Protein AF-A0AB40CBX7-F1 (afdb_monomer_lite)

Organism: Dioscorea cayennensis subsp. rotundata (NCBI:txid55577)

Foldseek 3Di:
DDDPVCPVVVVVVVVLVCVVVVVVLVVVLLVVLCVVVVHPQLLPSQPDDPVPDDSVVSNCCSVPPCPDPVNVVVVVVVVVVQVDDDPNHRDDWQCPPDALLVLQVVVCVVVVHGDFPLLSLLLIQAPPRNPHHGPTPLSVQLVVQLLVQQCVVQNVDCVRGDSDDVQSSCVSNPHQPDQFRQSSRQGTDGPPDDRPRPDSDPDDDDPPDPDDPPPPDPDDPVRVVVVVVVVVVVVVVVVVVVVVVVVVVVVVVVVVVVVVVVCVVVPPVPVPPPDDDDDDDDDDDDDDDDDDDD

Sequence (294 aa):
MWPSEKAKVVRAIWETTCKERLRGMLEEERKRAMRHFGVSEISKCKGYNVGWIQLDIWDRLVSDVWTTDAWKNRSINGKRNRMTEKDGSITKHTGGSIPFMVHAERMEKQLNRKPTYGELFNRTHKREKGQGDFVDHKSKNVCESYTSSMSQKYGPDEANHHEFDPEVWCDAIGGQGTTRTHFYGFGITPRGKNFISTSINAGDASYSACSRPNHEREQTPIEIDNLREEVTLVKDRMINLEDKVEKQASDTADIKKYLEQMMDMFNPARMFTNASIGPSQPTSHDKDTGGPPL

Structure (mmCIF, N/CA/C/O backbone):
data_AF-A0AB40CBX7-F1
#
_entry.id   AF-A0AB40CBX7-F1
#
loop_
_atom_site.group_PDB
_atom_site.id
_atom_site.type_symbol
_atom_site.label_atom_id
_atom_site.label_alt_id
_atom_site.label_comp_id
_atom_site.label_asym_id
_atom_site.label_entity_id
_atom_site.label_seq_id
_atom_site.pdbx_PDB_ins_code
_atom_site.Cartn_x
_atom_site.Cartn_y
_atom_site.Cartn_z
_atom_site.occupancy
_atom_site.B_iso_or_equiv
_atom_site.auth_seq_id
_atom_site.auth_comp_id
_atom_site.auth_asym_id
_atom_site.auth_atom_id
_atom_site.pdbx_PDB_model_num
ATOM 1 N N . MET A 1 1 ? -17.143 -30.086 5.626 1.00 57.00 1 MET A N 1
ATOM 2 C CA . MET A 1 1 ? -16.164 -29.744 6.683 1.00 57.00 1 MET A CA 1
ATOM 3 C C . MET A 1 1 ? -14.778 -29.865 6.069 1.00 57.00 1 MET A C 1
ATOM 5 O O . MET A 1 1 ? -14.535 -30.858 5.398 1.00 57.00 1 MET A O 1
ATOM 9 N N . TRP A 1 2 ? -13.926 -28.841 6.167 1.00 65.25 2 TRP A N 1
ATOM 10 C CA . TRP A 1 2 ? -12.589 -28.891 5.557 1.00 65.25 2 TRP A CA 1
ATOM 11 C C . TRP A 1 2 ? -11.726 -29.969 6.234 1.00 65.25 2 TRP A C 1
ATOM 13 O O . TRP A 1 2 ? -11.875 -30.162 7.442 1.00 65.25 2 TRP A O 1
ATOM 23 N N . PRO A 1 3 ? -10.814 -30.640 5.506 1.00 76.44 3 PRO A N 1
ATOM 24 C CA . PRO A 1 3 ? -9.849 -31.552 6.117 1.00 76.44 3 PRO A CA 1
ATOM 25 C C . PRO A 1 3 ? -9.060 -30.835 7.224 1.00 76.44 3 PRO A C 1
ATOM 27 O O . PRO A 1 3 ? -8.605 -29.707 7.013 1.00 76.44 3 PRO A O 1
ATOM 30 N N . SER A 1 4 ? -8.901 -31.477 8.389 1.00 71.75 4 SER A N 1
ATOM 31 C CA . SER A 1 4 ? -8.291 -30.903 9.609 1.00 71.75 4 SER A CA 1
ATOM 32 C C . SER A 1 4 ? -6.939 -30.217 9.352 1.00 71.75 4 SER A C 1
ATOM 34 O O . SER A 1 4 ? -6.647 -29.149 9.890 1.00 71.75 4 SER A O 1
ATOM 36 N N . GLU A 1 5 ? -6.156 -30.770 8.428 1.00 73.12 5 GLU A N 1
ATOM 37 C CA . GLU A 1 5 ? -4.840 -30.270 8.032 1.00 73.12 5 GLU A CA 1
ATOM 38 C C . GLU A 1 5 ? -4.896 -28.926 7.279 1.00 73.12 5 GLU A C 1
ATOM 40 O O . GLU A 1 5 ? -4.077 -28.037 7.507 1.00 73.12 5 GLU A O 1
ATOM 45 N N . LYS A 1 6 ? -5.931 -28.712 6.453 1.00 78.75 6 LYS A N 1
ATOM 46 C CA . LYS A 1 6 ? -6.152 -27.448 5.725 1.00 78.75 6 LYS A CA 1
ATOM 47 C C . LYS A 1 6 ? -6.952 -26.431 6.536 1.00 78.75 6 LYS A C 1
ATOM 49 O O . LYS A 1 6 ? -6.932 -25.246 6.212 1.00 78.75 6 LYS A O 1
ATOM 54 N N . ALA A 1 7 ? -7.625 -26.854 7.607 1.00 82.38 7 ALA A N 1
ATOM 55 C CA . ALA A 1 7 ? -8.465 -25.982 8.425 1.00 82.38 7 ALA A CA 1
ATOM 56 C C . ALA A 1 7 ? -7.677 -24.823 9.059 1.00 82.38 7 ALA A C 1
ATOM 58 O O . ALA A 1 7 ? -8.186 -23.705 9.124 1.00 82.38 7 ALA A O 1
ATOM 59 N N . LYS A 1 8 ? -6.423 -25.062 9.470 1.00 85.25 8 LYS A N 1
ATOM 60 C CA . LYS A 1 8 ? -5.543 -24.014 10.017 1.00 85.25 8 LYS A CA 1
ATOM 61 C C . LYS A 1 8 ? -5.191 -22.960 8.965 1.00 85.25 8 LYS A C 1
ATOM 63 O O . LYS A 1 8 ? -5.337 -21.770 9.224 1.00 85.25 8 LYS A O 1
ATOM 68 N N . VAL A 1 9 ? -4.793 -23.395 7.768 1.00 85.94 9 VAL A N 1
ATOM 69 C CA . VAL A 1 9 ? -4.442 -22.501 6.651 1.00 85.94 9 VAL A CA 1
ATOM 70 C C . VAL A 1 9 ? -5.659 -21.699 6.193 1.00 85.94 9 VAL A C 1
ATOM 72 O O . VAL A 1 9 ? -5.589 -20.479 6.065 1.00 85.94 9 VAL A O 1
ATOM 75 N N . VAL A 1 10 ? -6.804 -22.362 6.020 1.00 84.62 10 VAL A N 1
ATOM 76 C CA . VAL A 1 10 ? -8.062 -21.713 5.623 1.00 84.62 10 VAL A CA 1
ATOM 77 C C . VAL A 1 10 ? -8.507 -20.690 6.668 1.00 84.62 10 VAL A C 1
ATOM 79 O O . VAL A 1 10 ? -8.880 -19.577 6.304 1.00 84.62 10 VAL A O 1
ATOM 82 N N . ARG A 1 11 ? -8.417 -21.020 7.964 1.00 85.38 11 ARG A N 1
ATOM 83 C CA . ARG A 1 11 ? -8.718 -20.078 9.050 1.00 85.38 11 ARG A CA 1
ATOM 84 C C . ARG A 1 11 ? -7.787 -18.868 9.019 1.00 85.38 11 ARG A C 1
ATOM 86 O O . ARG A 1 11 ? -8.273 -17.748 9.099 1.00 85.38 11 ARG A O 1
ATOM 93 N N . ALA A 1 12 ? -6.484 -19.073 8.842 1.00 86.62 12 ALA A N 1
ATOM 94 C CA . ALA A 1 12 ? -5.519 -17.977 8.776 1.00 86.62 12 ALA A CA 1
ATOM 95 C C . ALA A 1 12 ? -5.791 -17.031 7.590 1.00 86.62 12 ALA A C 1
ATOM 97 O O . ALA A 1 12 ? -5.774 -15.806 7.746 1.00 86.62 12 ALA A O 1
ATOM 98 N N . ILE A 1 13 ? -6.098 -17.584 6.410 1.00 83.88 13 ILE A N 1
ATOM 99 C CA . ILE A 1 13 ? -6.483 -16.801 5.225 1.00 83.88 13 ILE A CA 1
ATOM 100 C C . ILE A 1 13 ? -7.779 -16.029 5.492 1.00 83.88 13 ILE A C 1
ATOM 102 O O . ILE A 1 13 ? -7.861 -14.834 5.193 1.00 83.88 13 ILE A O 1
ATOM 106 N N . TRP A 1 14 ? -8.778 -16.689 6.079 1.00 83.38 14 TRP A N 1
ATOM 107 C CA . TRP A 1 14 ? -10.057 -16.078 6.426 1.00 83.38 14 TRP A CA 1
ATOM 108 C C . TRP A 1 14 ? -9.889 -14.918 7.408 1.00 83.38 14 TRP A C 1
ATOM 110 O O . TRP A 1 14 ? -10.361 -13.818 7.133 1.00 83.38 14 TRP A O 1
ATOM 120 N N . GLU A 1 15 ? -9.176 -15.127 8.514 1.00 86.25 15 GLU A N 1
ATOM 121 C CA . GLU A 1 15 ? -8.922 -14.102 9.531 1.00 86.25 15 GLU A CA 1
ATOM 122 C C . GLU A 1 15 ? -8.173 -12.905 8.942 1.00 86.25 15 GLU A C 1
ATOM 124 O O . GLU A 1 15 ? -8.551 -11.758 9.183 1.00 86.25 15 GLU A O 1
ATOM 129 N N . THR A 1 16 ? -7.167 -13.155 8.102 1.00 80.38 16 THR A N 1
ATOM 130 C CA . THR A 1 16 ? -6.411 -12.096 7.420 1.00 80.38 16 THR A CA 1
ATOM 131 C C . THR A 1 16 ? -7.307 -11.292 6.479 1.00 80.38 16 THR A C 1
ATOM 133 O O . THR A 1 16 ? -7.309 -10.060 6.509 1.00 80.38 16 THR A O 1
ATOM 136 N N . THR A 1 17 ? -8.122 -11.980 5.680 1.00 81.31 17 THR A N 1
ATOM 137 C CA . THR A 1 17 ? -9.036 -11.345 4.722 1.00 81.31 17 THR A CA 1
ATOM 138 C C . THR A 1 17 ? -10.115 -10.533 5.437 1.00 81.31 17 THR A C 1
ATOM 140 O O . THR A 1 17 ? -10.376 -9.380 5.083 1.00 81.31 17 THR A O 1
ATOM 143 N N . CYS A 1 18 ? -10.716 -11.107 6.480 1.00 82.19 18 CYS A N 1
ATOM 144 C CA . CYS A 1 18 ? -11.745 -10.455 7.280 1.00 82.19 18 CYS A CA 1
ATOM 145 C C . CYS A 1 18 ? -11.194 -9.239 8.013 1.00 82.19 18 CYS A C 1
ATOM 147 O O . CYS A 1 18 ? -11.856 -8.208 8.046 1.00 82.19 18 CYS A O 1
ATOM 149 N N . LYS A 1 19 ? -9.972 -9.317 8.548 1.00 82.19 19 LYS A N 1
ATOM 150 C CA . LYS A 1 19 ? -9.321 -8.195 9.228 1.00 82.19 19 LYS A CA 1
ATOM 151 C C . LYS A 1 19 ? -9.163 -6.980 8.315 1.00 82.19 19 LYS A C 1
ATOM 153 O O . LYS A 1 19 ? -9.492 -5.867 8.728 1.00 82.19 19 LYS A O 1
ATOM 158 N N . GLU A 1 20 ? -8.694 -7.177 7.083 1.00 77.38 20 GLU A N 1
ATOM 159 C CA . GLU A 1 20 ? -8.540 -6.077 6.121 1.00 77.38 20 GLU A CA 1
ATOM 160 C C . GLU A 1 20 ? -9.895 -5.500 5.692 1.00 77.38 20 GLU A C 1
ATOM 162 O O . GLU A 1 20 ? -10.081 -4.280 5.683 1.00 77.38 20 GLU A O 1
ATOM 167 N N . ARG A 1 21 ? -10.880 -6.362 5.411 1.00 87.31 21 ARG A N 1
ATOM 168 C CA . ARG A 1 21 ? -12.238 -5.927 5.048 1.00 87.31 21 ARG A CA 1
ATOM 169 C C . ARG A 1 21 ? -12.921 -5.164 6.180 1.00 87.31 21 ARG A C 1
ATOM 171 O O . ARG A 1 21 ? -13.434 -4.071 5.948 1.00 87.31 21 ARG A O 1
ATOM 178 N N . LEU A 1 22 ? -12.862 -5.691 7.401 1.00 88.75 22 LEU A N 1
ATOM 179 C CA . LEU A 1 22 ? -13.442 -5.077 8.592 1.00 88.75 22 LEU A CA 1
ATOM 180 C C . LEU A 1 22 ? -12.837 -3.699 8.855 1.00 88.75 22 LEU A C 1
ATOM 182 O O . LEU A 1 22 ? -13.561 -2.750 9.143 1.00 88.75 22 LEU A O 1
ATOM 186 N N . ARG A 1 23 ? -11.515 -3.556 8.707 1.00 87.25 23 ARG A N 1
ATOM 187 C CA . ARG A 1 23 ? -10.843 -2.261 8.858 1.00 87.25 23 ARG A CA 1
ATOM 188 C C . ARG A 1 23 ? -11.396 -1.216 7.885 1.00 87.25 23 ARG A C 1
ATOM 190 O O . ARG A 1 23 ? -11.642 -0.087 8.307 1.00 87.25 23 ARG A O 1
ATOM 197 N N . GLY A 1 24 ? -11.583 -1.584 6.617 1.00 89.06 24 GLY A N 1
ATOM 198 C CA . GLY A 1 24 ? -12.164 -0.700 5.604 1.00 89.06 24 GLY A CA 1
ATOM 199 C C . GLY A 1 24 ? -13.615 -0.331 5.918 1.00 89.06 24 GLY A C 1
ATOM 200 O O . GLY A 1 24 ? -13.968 0.845 5.886 1.00 89.06 24 GLY A O 1
ATOM 201 N N . MET A 1 25 ? -14.433 -1.311 6.311 1.00 93.75 25 MET A N 1
ATOM 202 C CA . MET A 1 25 ? -15.823 -1.074 6.718 1.00 93.75 25 MET A CA 1
ATOM 203 C C . MET A 1 25 ? -15.908 -0.107 7.906 1.00 93.75 25 MET A C 1
ATOM 205 O O . MET A 1 25 ? -16.621 0.888 7.837 1.00 93.75 25 MET A O 1
ATOM 209 N N . LEU A 1 26 ? -15.116 -0.329 8.959 1.00 93.06 26 LEU A N 1
ATOM 210 C CA . LEU A 1 26 ? -15.053 0.564 10.121 1.00 93.06 26 LEU A CA 1
ATOM 211 C C . LEU A 1 26 ? -14.544 1.969 9.764 1.00 93.06 26 LEU A C 1
ATOM 213 O O . LEU A 1 26 ? -14.917 2.947 10.406 1.00 93.06 26 LEU A O 1
ATOM 217 N N . GLU A 1 27 ? -13.661 2.113 8.776 1.00 91.81 27 GLU A N 1
ATOM 218 C CA . GLU A 1 27 ? -13.260 3.435 8.290 1.00 91.81 27 GLU A CA 1
ATOM 219 C C . GLU A 1 27 ? -14.426 4.183 7.641 1.00 91.81 27 GLU A C 1
ATOM 221 O O . GLU A 1 27 ? -14.644 5.355 7.958 1.00 91.81 27 GLU A O 1
ATOM 226 N N . GLU A 1 28 ? -15.186 3.513 6.780 1.00 93.69 28 GLU A N 1
ATOM 227 C CA . GLU A 1 28 ? -16.338 4.123 6.120 1.00 93.69 28 GLU A CA 1
ATOM 228 C C . GLU A 1 28 ? -17.447 4.479 7.107 1.00 93.69 28 GLU A C 1
ATOM 230 O O . GLU A 1 28 ? -17.987 5.584 7.034 1.00 93.69 28 GLU A O 1
ATOM 235 N N . GLU A 1 29 ? -17.723 3.622 8.090 1.00 95.38 29 GLU A N 1
ATOM 236 C CA . GLU A 1 29 ? -18.710 3.935 9.127 1.00 95.38 29 GLU A CA 1
ATOM 237 C C . GLU A 1 29 ? -18.289 5.120 9.991 1.00 95.38 29 GLU A C 1
ATOM 239 O O . GLU A 1 29 ? -19.109 5.981 10.291 1.00 95.38 29 GLU A O 1
ATOM 244 N N . ARG A 1 30 ? -17.000 5.268 10.313 1.00 94.44 30 ARG A N 1
ATOM 245 C CA . ARG A 1 30 ? -16.523 6.474 11.011 1.00 94.44 30 ARG A CA 1
ATOM 246 C C . ARG A 1 30 ? -16.744 7.735 10.190 1.00 94.44 30 ARG A C 1
ATOM 248 O O . ARG A 1 30 ? -17.162 8.751 10.740 1.00 94.44 30 ARG A O 1
ATOM 255 N N . LYS A 1 31 ? -16.494 7.685 8.878 1.00 94.56 31 LYS A N 1
ATOM 256 C CA . LYS A 1 31 ? -16.782 8.813 7.977 1.00 94.56 31 LYS A CA 1
ATOM 257 C C . LYS A 1 31 ? -18.280 9.110 7.922 1.00 94.56 31 LYS A C 1
ATOM 259 O O . LYS A 1 31 ? -18.658 10.277 7.923 1.00 94.56 31 LYS A O 1
ATOM 264 N N . ARG A 1 32 ? -19.134 8.082 7.875 1.00 95.75 32 ARG A N 1
ATOM 265 C CA . ARG A 1 32 ? -20.597 8.236 7.902 1.00 95.75 32 ARG A CA 1
ATOM 266 C C . ARG A 1 32 ? -21.078 8.842 9.217 1.00 95.75 32 ARG A C 1
ATOM 268 O O . ARG A 1 32 ? -21.831 9.806 9.161 1.00 95.75 32 ARG A O 1
ATOM 275 N N . ALA A 1 33 ? -20.580 8.366 10.354 1.00 95.94 33 ALA A N 1
ATOM 276 C CA . ALA A 1 33 ? -20.902 8.901 11.672 1.00 95.94 33 ALA A CA 1
ATOM 277 C C . ALA A 1 33 ? -20.505 10.380 11.799 1.00 95.94 33 ALA A C 1
ATOM 279 O O . ALA A 1 33 ? -21.325 11.215 12.169 1.00 95.94 33 ALA A O 1
ATOM 280 N N . MET A 1 34 ? -19.278 10.730 11.401 1.00 96.00 34 MET A N 1
ATOM 281 C CA . MET A 1 34 ? -18.800 12.119 11.398 1.00 96.00 34 MET A CA 1
ATOM 282 C C . MET A 1 34 ? -19.672 13.030 10.522 1.00 96.00 34 MET A C 1
ATOM 284 O O . MET A 1 34 ? -20.033 14.126 10.944 1.00 96.00 34 MET A O 1
ATOM 288 N N . ARG A 1 35 ? -20.081 12.558 9.335 1.00 96.44 35 ARG A N 1
ATOM 289 C CA . ARG A 1 35 ? -21.029 13.283 8.471 1.00 96.44 35 ARG A CA 1
ATOM 290 C C . ARG A 1 35 ? -22.415 13.418 9.102 1.00 96.44 35 ARG A C 1
ATOM 292 O O . ARG A 1 35 ? -22.994 14.490 9.015 1.00 96.44 35 ARG A O 1
ATOM 299 N N . HIS A 1 36 ? -22.924 12.361 9.735 1.00 94.44 36 HIS A N 1
ATOM 300 C CA . HIS A 1 36 ? -24.233 12.349 10.390 1.00 94.44 36 HIS A CA 1
ATOM 301 C C . HIS A 1 36 ? -24.314 13.377 11.525 1.00 94.44 36 HIS A C 1
ATOM 303 O O . HIS A 1 36 ? -25.283 14.122 11.612 1.00 94.44 36 HIS A O 1
ATOM 309 N N . PHE A 1 37 ? -23.281 13.453 12.366 1.00 94.62 37 PHE A N 1
ATOM 310 C CA . PHE A 1 37 ? -23.225 14.418 13.467 1.00 94.62 37 PHE A CA 1
ATOM 311 C C . PHE A 1 37 ? -22.691 15.800 13.063 1.00 94.62 37 PHE A C 1
ATOM 313 O O . PHE A 1 37 ? -22.705 16.712 13.883 1.00 94.62 37 PHE A O 1
ATOM 320 N N . GLY A 1 38 ? -22.194 15.974 11.833 1.00 95.12 38 GLY A N 1
ATOM 321 C CA . GLY A 1 38 ? -21.587 17.232 11.387 1.00 95.12 38 GLY A CA 1
ATOM 322 C C . GLY A 1 38 ? -20.292 17.589 12.128 1.00 95.12 38 GLY A C 1
ATOM 323 O O . GLY A 1 38 ? -19.981 18.763 12.307 1.00 95.12 38 GLY A O 1
ATOM 324 N N . VAL A 1 39 ? -19.535 16.586 12.581 1.00 94.12 39 VAL A N 1
ATOM 325 C CA . VAL A 1 39 ? -18.315 16.759 13.385 1.00 94.12 39 VAL A CA 1
ATOM 326 C C . VAL A 1 39 ? -17.097 16.179 12.677 1.00 94.12 39 VAL A C 1
ATOM 328 O O . VAL A 1 39 ? -17.191 15.231 11.905 1.00 94.12 39 VAL A O 1
ATOM 331 N N . SER A 1 40 ? -15.918 16.714 12.983 1.00 89.00 40 SER A N 1
ATOM 332 C CA . SER A 1 40 ? -14.629 16.173 12.530 1.00 89.00 40 SER A CA 1
ATOM 333 C C . SER A 1 40 ? -13.978 15.224 13.544 1.00 89.00 40 SER A C 1
ATOM 335 O O . SER A 1 40 ? -13.000 14.547 13.227 1.00 89.00 40 SER A O 1
ATOM 337 N N . GLU A 1 41 ? -14.507 15.167 14.768 1.00 90.06 41 GLU A N 1
ATOM 338 C CA . GLU A 1 41 ? -13.938 14.413 15.882 1.00 90.06 41 GLU A CA 1
ATOM 339 C C . GLU A 1 41 ? -14.747 13.149 16.168 1.00 90.06 41 GLU A C 1
ATOM 341 O O . GLU A 1 41 ? -15.931 13.205 16.502 1.00 90.06 41 GLU A O 1
ATOM 346 N N . ILE A 1 42 ? -14.080 11.992 16.115 1.00 92.75 42 ILE A N 1
ATOM 347 C CA . ILE A 1 42 ? -14.734 10.699 16.345 1.00 92.75 42 ILE A CA 1
ATOM 348 C C . ILE A 1 42 ? -15.270 10.538 17.777 1.00 92.75 42 ILE A C 1
ATOM 350 O O . ILE A 1 42 ? -16.229 9.805 17.986 1.00 92.75 42 ILE A O 1
ATOM 354 N N . SER A 1 43 ? -14.706 11.254 18.758 1.00 92.50 43 SER A N 1
ATOM 355 C CA . SER A 1 43 ? -15.160 11.239 20.160 1.00 92.50 43 SER A CA 1
ATOM 356 C C . SER A 1 43 ? -16.624 11.652 20.322 1.00 92.50 43 SER A C 1
ATOM 358 O O . SER A 1 43 ? -17.283 11.206 21.258 1.00 92.50 43 SER A O 1
ATOM 360 N N . LYS A 1 44 ? -17.132 12.479 19.402 1.00 93.88 44 LYS A N 1
ATOM 361 C CA . LYS A 1 44 ? -18.507 12.994 19.393 1.00 93.88 44 LYS A CA 1
ATOM 362 C C . LYS A 1 44 ? -19.489 12.082 18.651 1.00 93.88 44 LYS A C 1
ATOM 364 O O . LYS A 1 44 ? -20.660 12.414 18.553 1.00 93.88 44 LYS A O 1
ATOM 369 N N . CYS A 1 45 ? -19.029 10.944 18.131 1.00 94.88 45 CYS A N 1
ATOM 370 C CA . CYS A 1 45 ? -19.836 10.030 17.320 1.00 94.88 45 CYS A CA 1
ATOM 371 C C . CYS A 1 45 ? -20.428 8.853 18.116 1.00 94.88 45 CYS A C 1
ATOM 373 O O . CYS A 1 45 ? -20.788 7.837 17.517 1.00 94.88 45 CYS A O 1
ATOM 375 N N . LYS A 1 46 ? -20.494 8.947 19.450 1.00 94.31 46 LYS A N 1
ATOM 376 C CA . LYS A 1 46 ? -21.205 7.960 20.277 1.00 94.31 46 LYS A CA 1
ATOM 377 C C . LYS A 1 46 ? -22.702 7.985 19.972 1.00 94.31 46 LYS A C 1
ATOM 379 O O . LYS A 1 46 ? -23.230 9.021 19.575 1.00 94.31 46 LYS A O 1
ATOM 384 N N . GLY A 1 47 ? -23.382 6.858 20.142 1.00 93.44 47 GLY A N 1
ATOM 385 C CA . GLY A 1 47 ? -24.802 6.739 19.807 1.00 93.44 47 GLY A CA 1
ATOM 386 C C . GLY A 1 47 ? -25.079 6.522 18.313 1.00 93.44 47 GLY A C 1
ATOM 387 O O . GLY A 1 47 ? -26.241 6.424 17.924 1.00 93.44 47 GLY A O 1
ATOM 388 N N . TYR A 1 48 ? -24.050 6.448 17.455 1.00 95.06 48 TYR A N 1
ATOM 389 C CA . TYR A 1 48 ? -24.246 6.166 16.030 1.00 95.06 48 TYR A CA 1
ATOM 390 C C . TYR A 1 48 ? -24.649 4.707 15.814 1.00 95.06 48 TYR A C 1
ATOM 392 O O . TYR A 1 48 ? -23.889 3.791 16.127 1.00 95.06 48 TYR A O 1
ATOM 400 N N . ASN A 1 49 ? -25.820 4.482 15.220 1.00 93.19 49 ASN A N 1
ATOM 401 C CA . ASN A 1 49 ? -26.254 3.138 14.868 1.00 93.19 49 ASN A CA 1
ATOM 402 C C . ASN A 1 49 ? -25.744 2.746 13.473 1.00 93.19 49 ASN A C 1
ATOM 404 O O . ASN A 1 49 ? -26.182 3.284 12.458 1.00 93.19 49 ASN A O 1
ATOM 408 N N . VAL A 1 50 ? -24.834 1.774 13.446 1.00 91.12 50 VAL A N 1
ATOM 409 C CA . VAL A 1 50 ? -24.201 1.231 12.235 1.00 91.12 50 VAL A CA 1
ATOM 410 C C . VAL A 1 50 ? -25.041 0.116 11.581 1.00 91.12 50 VAL A C 1
ATOM 412 O O . VAL A 1 50 ? -24.794 -0.279 10.443 1.00 91.12 50 VAL A O 1
ATOM 415 N N . GLY A 1 51 ? -26.040 -0.427 12.283 1.00 92.00 51 GLY A N 1
ATOM 416 C CA . GLY A 1 51 ? -26.933 -1.493 11.811 1.00 92.00 51 GLY A CA 1
ATOM 417 C C . GLY A 1 51 ? -26.324 -2.902 11.821 1.00 92.00 51 GLY A C 1
ATOM 418 O O . GLY A 1 51 ? -27.035 -3.867 12.080 1.00 92.00 51 GLY A O 1
ATOM 419 N N . TRP A 1 52 ? -25.014 -3.034 11.593 1.00 93.25 52 TRP A N 1
ATOM 420 C CA . TRP A 1 52 ? -24.288 -4.317 11.622 1.00 93.25 52 TRP A CA 1
ATOM 421 C C . TRP A 1 52 ? -23.307 -4.459 12.801 1.00 93.25 52 TRP A C 1
ATOM 423 O O . TRP A 1 52 ? -22.708 -5.518 12.980 1.00 93.25 52 TRP A O 1
ATOM 433 N N . ILE A 1 53 ? -23.161 -3.414 13.622 1.00 93.38 53 ILE A N 1
ATOM 434 C CA . ILE A 1 53 ? -22.451 -3.437 14.909 1.00 93.38 53 ILE A CA 1
ATOM 435 C C . ILE A 1 53 ? -23.453 -3.045 15.991 1.00 93.38 53 ILE A C 1
ATOM 437 O O . ILE A 1 53 ? -24.210 -2.091 15.805 1.00 93.38 53 ILE A O 1
ATOM 441 N N . GLN A 1 54 ? -23.448 -3.760 17.117 1.00 94.06 54 GLN A N 1
ATOM 442 C CA . GLN A 1 54 ? -24.241 -3.373 18.282 1.00 94.06 54 GLN A CA 1
ATOM 443 C C . GLN A 1 54 ? -23.777 -2.014 18.826 1.00 94.06 54 GLN A C 1
ATOM 445 O O . GLN A 1 54 ? -22.593 -1.673 18.774 1.00 94.06 54 GLN A O 1
ATOM 450 N N . LEU A 1 55 ? -24.722 -1.221 19.329 1.00 94.50 55 LEU A N 1
ATOM 451 C CA . LEU A 1 55 ? -24.455 0.164 19.712 1.00 94.50 55 LEU A CA 1
ATOM 452 C C . LEU A 1 55 ? -23.418 0.277 20.842 1.00 94.50 55 LEU A C 1
ATOM 454 O O . LEU A 1 55 ? -22.546 1.141 20.802 1.00 94.50 55 LEU A O 1
ATOM 458 N N . ASP A 1 56 ? -23.462 -0.634 21.809 1.00 95.94 56 ASP A N 1
ATOM 459 C CA . ASP A 1 56 ? -22.504 -0.717 22.912 1.00 95.94 56 ASP A CA 1
ATOM 460 C C . ASP A 1 56 ? -21.076 -1.007 22.421 1.00 95.94 56 ASP A C 1
ATOM 462 O O . ASP A 1 56 ? -20.112 -0.408 22.904 1.00 95.94 56 ASP A O 1
ATOM 466 N N . ILE A 1 57 ? -20.927 -1.877 21.416 1.00 94.94 57 ILE A N 1
ATOM 467 C CA . ILE A 1 57 ? -19.634 -2.173 20.789 1.00 94.94 57 ILE A CA 1
ATOM 468 C C . ILE A 1 57 ? -19.117 -0.941 20.044 1.00 94.94 57 ILE A C 1
ATOM 470 O O . ILE A 1 57 ? -17.933 -0.615 20.153 1.00 94.94 57 ILE A O 1
ATOM 474 N N . TRP A 1 58 ? -19.978 -0.234 19.308 1.00 95.88 58 TRP A N 1
ATOM 475 C CA . TRP A 1 58 ? -19.594 1.010 18.639 1.00 95.88 58 TRP A CA 1
ATOM 476 C C . TRP A 1 58 ? -19.098 2.063 19.638 1.00 95.88 58 TRP A C 1
ATOM 478 O O . TRP A 1 58 ? -18.012 2.620 19.464 1.00 95.88 58 TRP A O 1
ATOM 488 N N . ASP A 1 59 ? -19.841 2.289 20.718 1.00 96.06 59 ASP A N 1
ATOM 489 C CA . ASP A 1 59 ? -19.483 3.279 21.734 1.00 96.06 59 ASP A CA 1
ATOM 490 C C . ASP A 1 59 ? -18.181 2.923 22.463 1.00 96.06 59 ASP A C 1
ATOM 492 O O . ASP A 1 59 ? -17.377 3.817 22.765 1.00 96.06 59 ASP A O 1
ATOM 496 N N . ARG A 1 60 ? -17.913 1.628 22.680 1.00 95.81 60 ARG A N 1
ATOM 497 C CA . ARG A 1 60 ? -16.609 1.139 23.161 1.00 95.81 60 ARG A CA 1
ATOM 498 C C . ARG A 1 60 ? -15.494 1.394 22.152 1.00 95.81 60 ARG A C 1
ATOM 500 O O . ARG A 1 60 ? -14.444 1.898 22.529 1.00 95.81 60 ARG A O 1
ATOM 507 N N . LEU A 1 61 ? -15.704 1.134 20.859 1.00 94.88 61 LEU A N 1
ATOM 508 C CA . LEU A 1 61 ? -14.703 1.437 19.822 1.00 94.88 61 LEU A CA 1
ATOM 509 C C . LEU A 1 61 ? -14.362 2.932 19.774 1.00 94.88 61 LEU A C 1
ATOM 511 O O . LEU A 1 61 ? -13.189 3.299 19.650 1.00 94.88 61 LEU A O 1
ATOM 515 N N . VAL A 1 62 ? -15.369 3.797 19.913 1.00 95.00 62 VAL A N 1
ATOM 516 C CA . VAL A 1 62 ? -15.164 5.245 20.011 1.00 95.00 62 VAL A CA 1
ATOM 517 C C . VAL A 1 62 ? -14.354 5.590 21.260 1.00 95.00 62 VAL A C 1
ATOM 519 O O . VAL A 1 62 ? -13.386 6.333 2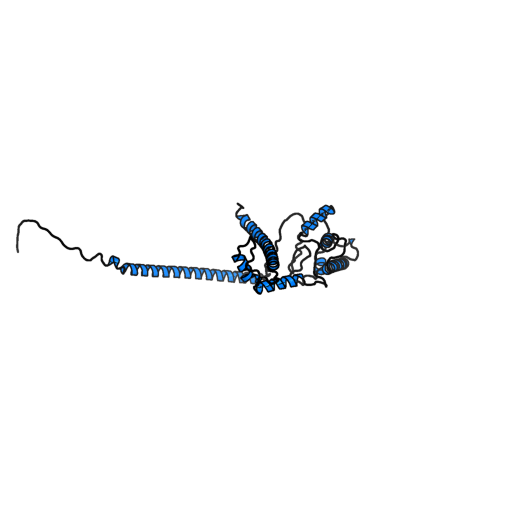1.139 1.00 95.00 62 VAL A O 1
ATOM 522 N N . SER A 1 63 ? -14.714 5.052 22.427 1.00 94.25 63 SER A N 1
ATOM 523 C CA . SER A 1 63 ? -14.135 5.438 23.727 1.00 94.25 63 SER A CA 1
ATOM 524 C C . SER A 1 63 ? -12.748 4.868 23.998 1.00 94.25 63 SER A C 1
ATOM 526 O O . SER A 1 63 ? -11.902 5.573 24.542 1.00 94.25 63 SER A O 1
ATOM 528 N N . ASP A 1 64 ? -12.528 3.614 23.615 1.00 94.94 64 ASP A N 1
ATOM 529 C CA . ASP A 1 64 ? -11.411 2.806 24.108 1.00 94.94 64 ASP A CA 1
ATOM 530 C C . ASP A 1 64 ? -10.379 2.529 23.011 1.00 94.94 64 ASP A C 1
ATOM 532 O O . ASP A 1 64 ? -9.262 2.098 23.291 1.00 94.94 64 ASP A O 1
ATOM 536 N N . VAL A 1 65 ? -10.730 2.775 21.741 1.00 93.31 65 VAL A N 1
ATOM 537 C CA . VAL A 1 65 ? -9.846 2.506 20.601 1.00 93.31 65 VAL A CA 1
ATOM 538 C C . VAL A 1 65 ? -9.518 3.785 19.845 1.00 93.31 65 VAL A C 1
ATOM 540 O O . VAL A 1 65 ? -8.346 4.150 19.751 1.00 93.31 65 VAL A O 1
ATOM 543 N N . TRP A 1 66 ? -10.512 4.484 19.292 1.00 93.50 66 TRP A N 1
ATOM 544 C CA . TRP A 1 66 ? -10.269 5.559 18.317 1.00 93.50 66 TRP A CA 1
ATOM 545 C C . TRP A 1 66 ? -9.922 6.921 18.923 1.00 93.50 66 TRP A C 1
ATOM 547 O O . TRP A 1 66 ? -9.339 7.765 18.240 1.00 93.50 66 TRP A O 1
ATOM 557 N N . THR A 1 67 ? -10.239 7.141 20.194 1.00 93.50 67 THR A N 1
ATOM 558 C CA . THR A 1 67 ? -9.863 8.342 20.958 1.00 93.50 67 THR A CA 1
ATOM 559 C C . THR A 1 67 ? -8.483 8.245 21.597 1.00 93.50 67 THR A C 1
ATOM 561 O O . THR A 1 67 ? -7.932 9.287 21.960 1.00 93.50 67 THR A O 1
ATOM 564 N N . THR A 1 68 ? -7.913 7.040 21.698 1.00 94.31 68 THR A N 1
ATOM 565 C CA . THR A 1 68 ? -6.599 6.819 22.314 1.00 94.31 68 THR A CA 1
ATOM 566 C C . THR A 1 68 ? -5.482 7.511 21.537 1.00 94.31 68 THR A C 1
ATOM 568 O O . THR A 1 68 ? -5.477 7.541 20.299 1.00 94.31 68 THR A O 1
ATOM 571 N N . ASP A 1 69 ? -4.482 8.019 22.255 1.00 93.62 69 ASP A N 1
ATOM 572 C CA . ASP A 1 69 ? -3.335 8.685 21.631 1.00 93.62 69 ASP A CA 1
ATOM 573 C C . ASP A 1 69 ? -2.520 7.725 20.769 1.00 93.62 69 ASP A C 1
ATOM 575 O O . ASP A 1 69 ? -2.078 8.088 19.680 1.00 93.62 69 ASP A O 1
ATOM 579 N N . ALA A 1 70 ? -2.394 6.462 21.185 1.00 93.25 70 ALA A N 1
ATOM 580 C CA . ALA A 1 70 ? -1.740 5.428 20.389 1.00 93.25 70 ALA A CA 1
ATOM 581 C C . ALA A 1 70 ? -2.394 5.272 19.004 1.00 93.25 70 ALA A C 1
ATOM 583 O O . ALA A 1 70 ? -1.698 5.186 17.983 1.00 93.25 70 ALA A O 1
ATOM 584 N N . TRP A 1 71 ? -3.729 5.265 18.947 1.00 92.06 71 TRP A N 1
ATOM 585 C CA . TRP A 1 71 ? -4.462 5.163 17.690 1.00 92.06 71 TRP A CA 1
ATOM 586 C C . TRP A 1 71 ? -4.347 6.445 16.857 1.00 92.06 71 TRP A C 1
ATOM 588 O O . TRP A 1 71 ? -4.027 6.373 15.665 1.00 92.06 71 TRP A O 1
ATOM 598 N N . LYS A 1 72 ? -4.533 7.618 17.477 1.00 90.50 72 LYS A N 1
ATOM 599 C CA . LYS A 1 72 ? -4.396 8.925 16.812 1.00 90.50 72 LYS A CA 1
ATOM 600 C C . LYS A 1 72 ? -3.007 9.105 16.210 1.00 90.50 72 LYS A C 1
ATOM 602 O O . LYS A 1 72 ? -2.897 9.421 15.027 1.00 90.50 72 LYS A O 1
ATOM 607 N N . ASN A 1 73 ? -1.957 8.804 16.970 1.00 93.06 73 ASN A N 1
ATOM 608 C CA . ASN A 1 73 ? -0.57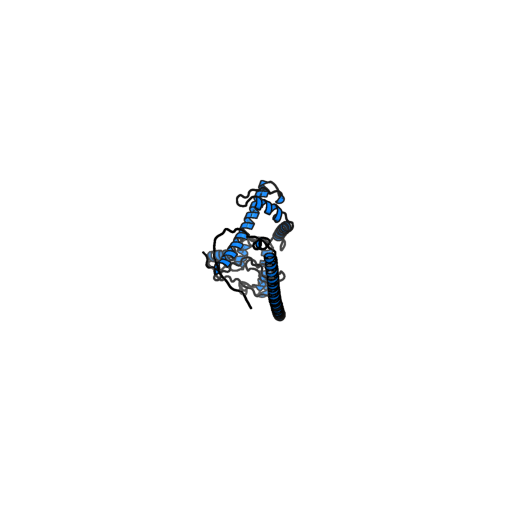2 8.875 16.510 1.00 93.06 73 ASN A CA 1
ATOM 609 C C . ASN A 1 73 ? -0.329 7.937 15.328 1.00 93.06 73 ASN A C 1
ATOM 611 O O . ASN A 1 73 ? 0.267 8.341 14.331 1.00 93.06 73 ASN A O 1
ATOM 615 N N . ARG A 1 74 ? -0.856 6.705 15.369 1.00 90.88 74 ARG A N 1
ATOM 616 C CA . ARG A 1 74 ? -0.764 5.774 14.234 1.00 90.88 74 ARG A CA 1
ATOM 617 C C . ARG A 1 74 ? -1.496 6.300 12.996 1.00 90.88 74 ARG A C 1
ATOM 619 O O . ARG A 1 74 ? -0.986 6.160 11.886 1.00 90.88 74 ARG A O 1
ATOM 626 N N . SER A 1 75 ? -2.661 6.919 13.175 1.00 87.12 75 SER A N 1
ATOM 627 C CA . SER A 1 75 ? -3.437 7.533 12.093 1.00 87.12 75 SER A CA 1
ATOM 628 C C . SER A 1 75 ? -2.702 8.726 11.465 1.00 87.12 75 SER A C 1
ATOM 630 O O . SER A 1 75 ? -2.531 8.772 10.244 1.00 87.12 75 SER A O 1
ATOM 632 N N . ILE A 1 76 ? -2.191 9.645 12.293 1.00 89.31 76 ILE A N 1
ATOM 633 C CA . ILE A 1 76 ? -1.427 10.829 11.873 1.00 89.31 76 ILE A CA 1
ATOM 634 C C . ILE A 1 76 ? -0.142 10.412 11.161 1.00 89.31 76 ILE A C 1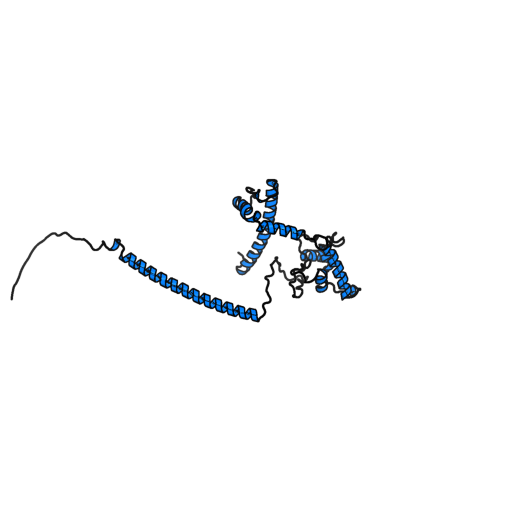
ATOM 636 O O . ILE A 1 76 ? 0.128 10.894 10.063 1.00 89.31 76 ILE A O 1
ATOM 640 N N . ASN A 1 77 ? 0.618 9.478 11.732 1.00 89.44 77 ASN A N 1
ATOM 641 C CA . ASN A 1 77 ? 1.833 8.963 11.107 1.00 89.44 77 ASN A CA 1
ATOM 642 C C . ASN A 1 77 ? 1.515 8.259 9.789 1.00 89.44 77 ASN A C 1
ATOM 644 O O . ASN A 1 77 ? 2.181 8.504 8.791 1.00 89.44 77 ASN A O 1
ATOM 648 N N . GLY A 1 78 ? 0.444 7.463 9.733 1.00 86.50 78 GLY A N 1
ATOM 649 C CA . GLY A 1 78 ? -0.020 6.863 8.485 1.00 86.50 78 GLY A CA 1
ATOM 650 C C . GLY A 1 78 ? -0.364 7.908 7.417 1.00 86.50 78 GLY A C 1
ATOM 651 O O . GLY A 1 78 ? -0.024 7.721 6.252 1.00 86.50 78 GLY A O 1
ATOM 652 N N . LYS A 1 79 ? -1.000 9.022 7.801 1.00 86.38 79 LYS A N 1
ATOM 653 C CA . LYS A 1 79 ? -1.279 10.148 6.896 1.00 86.38 79 LYS A CA 1
ATOM 654 C C . LYS A 1 79 ? 0.012 10.831 6.440 1.00 86.38 79 LYS A C 1
ATOM 656 O O . LYS A 1 79 ? 0.187 11.011 5.241 1.00 86.38 79 LYS A O 1
ATOM 661 N N . ARG A 1 80 ? 0.922 11.159 7.361 1.00 87.81 80 ARG A N 1
ATOM 662 C CA . ARG A 1 80 ? 2.218 11.787 7.055 1.00 87.81 80 ARG A CA 1
ATOM 663 C C . ARG A 1 80 ? 3.057 10.918 6.117 1.00 87.81 80 ARG A C 1
ATOM 665 O O . ARG A 1 80 ? 3.578 11.427 5.134 1.00 87.81 80 ARG A O 1
ATOM 672 N N . ASN A 1 81 ? 3.104 9.610 6.357 1.00 84.38 81 ASN A N 1
ATOM 673 C CA . ASN A 1 81 ? 3.831 8.664 5.510 1.00 84.38 81 ASN A CA 1
ATOM 674 C C . ASN A 1 81 ? 3.270 8.629 4.081 1.00 84.38 81 ASN A C 1
ATOM 676 O O . ASN A 1 81 ? 4.040 8.577 3.131 1.00 84.38 81 ASN A O 1
ATOM 680 N N . ARG A 1 82 ? 1.940 8.706 3.911 1.00 78.50 82 ARG A N 1
ATOM 681 C CA . ARG A 1 82 ? 1.309 8.799 2.578 1.00 78.50 82 ARG A CA 1
ATOM 682 C C . ARG A 1 82 ? 1.578 10.127 1.867 1.00 78.50 82 ARG A C 1
ATOM 684 O O . ARG A 1 82 ? 1.545 10.160 0.647 1.00 78.50 82 ARG A O 1
ATOM 691 N N . MET A 1 83 ? 1.812 11.198 2.623 1.00 83.50 83 MET A N 1
ATOM 692 C CA . MET A 1 83 ? 2.096 12.543 2.105 1.00 83.50 83 MET A CA 1
ATOM 693 C C . MET A 1 83 ? 3.597 12.846 2.029 1.00 83.50 83 MET A C 1
ATOM 695 O O . MET A 1 83 ? 3.974 13.983 1.778 1.00 83.50 83 MET A O 1
ATOM 699 N N . THR A 1 84 ? 4.459 11.864 2.297 1.00 81.75 84 THR A N 1
ATOM 700 C CA . THR A 1 84 ? 5.906 12.068 2.225 1.00 81.75 84 THR A CA 1
ATOM 701 C C . THR A 1 84 ? 6.315 12.175 0.766 1.00 81.75 84 THR A C 1
ATOM 703 O O . THR A 1 84 ? 6.107 11.244 -0.012 1.00 81.75 84 THR A O 1
ATOM 706 N N . GLU A 1 85 ? 6.907 13.305 0.406 1.00 82.56 85 GLU A N 1
ATOM 707 C CA . GLU A 1 85 ? 7.443 13.523 -0.929 1.00 82.56 85 GLU A CA 1
ATOM 708 C C . GLU A 1 85 ? 8.750 12.747 -1.115 1.00 82.56 85 GLU A C 1
ATOM 710 O O . GLU A 1 85 ? 9.581 12.626 -0.209 1.00 82.56 85 GLU A O 1
ATOM 715 N N . LYS A 1 86 ? 8.913 12.192 -2.311 1.00 74.69 86 LYS A N 1
ATOM 716 C CA . LYS A 1 86 ? 10.141 11.578 -2.804 1.00 74.69 86 LYS A CA 1
ATOM 717 C C . LYS A 1 86 ? 10.466 12.262 -4.122 1.00 74.69 86 LYS A C 1
ATOM 719 O O . LYS A 1 86 ? 9.616 12.315 -5.006 1.00 74.69 86 LYS A O 1
ATOM 724 N N . ASP A 1 87 ? 11.656 12.845 -4.205 1.00 72.81 87 ASP A N 1
ATOM 725 C CA . ASP A 1 87 ? 12.115 13.603 -5.374 1.00 72.81 87 ASP A CA 1
ATOM 726 C C . ASP A 1 87 ? 11.154 14.740 -5.778 1.00 72.81 87 ASP A C 1
ATOM 728 O O . ASP A 1 87 ? 10.824 14.942 -6.946 1.00 72.81 87 ASP A O 1
ATOM 732 N N . GLY A 1 88 ? 10.651 15.470 -4.775 1.00 75.00 88 GLY A N 1
ATOM 733 C CA . GLY A 1 88 ? 9.758 16.619 -4.966 1.00 75.00 88 GLY A CA 1
ATOM 734 C C . GLY A 1 88 ? 8.325 16.266 -5.379 1.00 75.00 88 GLY A C 1
ATOM 735 O O . GLY A 1 88 ? 7.582 17.145 -5.806 1.00 75.00 88 GLY A O 1
ATOM 736 N N . SER A 1 89 ? 7.919 14.992 -5.290 1.00 76.62 89 SER A N 1
ATOM 737 C CA . SER A 1 89 ? 6.542 14.574 -5.568 1.00 76.62 89 SER A CA 1
ATOM 738 C C . SER A 1 89 ? 6.073 13.454 -4.639 1.00 76.62 89 SER A C 1
ATOM 740 O O . SER A 1 89 ? 6.847 12.599 -4.211 1.00 76.62 89 SER A O 1
ATOM 742 N N . ILE A 1 90 ? 4.777 13.421 -4.325 1.00 78.94 90 ILE A N 1
ATOM 743 C CA . ILE A 1 90 ? 4.173 12.260 -3.658 1.00 78.94 90 ILE A CA 1
ATOM 744 C C . ILE A 1 90 ? 4.154 11.108 -4.664 1.00 78.94 90 ILE A C 1
ATOM 746 O O . ILE A 1 90 ? 3.574 11.250 -5.740 1.00 78.94 90 ILE A O 1
ATOM 750 N N . THR A 1 91 ? 4.751 9.969 -4.300 1.00 78.06 91 THR A N 1
ATOM 751 C CA . THR A 1 91 ? 4.781 8.772 -5.151 1.00 78.06 91 THR A CA 1
ATOM 752 C C . THR A 1 91 ? 3.361 8.292 -5.470 1.00 78.06 91 THR A C 1
ATOM 754 O O . THR A 1 91 ? 2.533 8.121 -4.571 1.00 78.06 91 THR A O 1
ATOM 757 N N . LYS A 1 92 ? 3.079 8.070 -6.752 1.00 82.06 92 LYS A N 1
ATOM 758 C CA . LYS A 1 92 ? 1.787 7.674 -7.314 1.00 82.06 92 LYS A CA 1
ATOM 759 C C . LYS A 1 92 ? 1.996 6.569 -8.344 1.00 82.06 92 LYS A C 1
ATOM 761 O O . LYS A 1 92 ? 2.996 6.520 -9.044 1.00 82.06 92 LYS A O 1
ATOM 766 N N . HIS A 1 93 ? 0.990 5.723 -8.505 1.00 83.19 93 HIS A N 1
ATOM 767 C CA . HIS A 1 93 ? 0.936 4.745 -9.588 1.00 83.19 93 HIS A CA 1
ATOM 768 C C . HIS A 1 93 ? -0.464 4.733 -10.210 1.00 83.19 93 HIS A C 1
ATOM 770 O O . HIS A 1 93 ? -1.461 5.042 -9.554 1.00 83.19 93 HIS A O 1
ATOM 776 N N . THR A 1 94 ? -0.554 4.382 -11.490 1.00 85.56 94 THR A N 1
ATOM 777 C CA . THR A 1 94 ? -1.807 4.264 -12.259 1.00 85.56 94 THR A CA 1
ATOM 778 C C . THR A 1 94 ? -2.355 2.839 -12.284 1.00 85.56 94 THR A C 1
ATOM 780 O O . THR A 1 94 ? -3.489 2.623 -12.706 1.00 85.56 94 THR A O 1
ATOM 783 N N . GLY A 1 95 ? -1.596 1.862 -11.775 1.00 81.44 95 GLY A N 1
ATOM 784 C CA . GLY A 1 95 ? -1.996 0.450 -11.739 1.00 81.44 95 GLY A CA 1
ATOM 785 C C . GLY A 1 95 ? -3.220 0.140 -10.861 1.00 81.44 95 GLY A C 1
ATOM 786 O O . GLY A 1 95 ? -3.797 -0.943 -10.975 1.00 81.44 95 GLY A O 1
ATOM 787 N N . GLY A 1 96 ? -3.644 1.073 -10.003 1.00 82.88 96 GLY A N 1
ATOM 788 C CA . GLY A 1 96 ? -4.780 0.890 -9.098 1.00 82.88 96 GLY A CA 1
ATOM 789 C C . GLY A 1 96 ? -4.545 -0.225 -8.072 1.00 82.88 96 GLY A C 1
ATOM 790 O O . GLY A 1 96 ? -3.408 -0.537 -7.719 1.00 82.88 96 GLY A O 1
ATOM 791 N N . SER A 1 97 ? -5.627 -0.836 -7.584 1.00 79.12 97 SER A N 1
ATOM 792 C CA . SER A 1 97 ? -5.579 -1.982 -6.656 1.00 79.12 97 SER A CA 1
ATOM 793 C C . SER A 1 97 ? -5.400 -3.333 -7.362 1.00 79.12 97 SER A C 1
ATOM 795 O O . SER A 1 97 ? -5.662 -4.377 -6.769 1.00 79.12 97 SER A O 1
ATOM 797 N N . ILE A 1 98 ? -5.002 -3.327 -8.637 1.00 80.00 98 ILE A N 1
ATOM 798 C CA . ILE A 1 98 ? -4.765 -4.539 -9.420 1.00 80.00 98 ILE A CA 1
ATOM 799 C C . ILE A 1 98 ? -3.286 -4.931 -9.270 1.00 80.00 98 ILE A C 1
ATOM 801 O O . ILE A 1 98 ? -2.418 -4.082 -9.483 1.00 80.00 98 ILE A O 1
ATOM 805 N N . PRO A 1 99 ? -2.976 -6.193 -8.926 1.00 78.75 99 PRO A N 1
ATOM 806 C CA . PRO A 1 99 ? -1.596 -6.659 -8.830 1.00 78.75 99 PRO A CA 1
ATOM 807 C C . PRO A 1 99 ? -0.828 -6.534 -10.154 1.00 78.75 99 PRO A C 1
ATOM 809 O O . PRO A 1 99 ? -1.404 -6.686 -11.232 1.00 78.75 99 PRO A O 1
ATOM 812 N N . PHE A 1 100 ? 0.493 -6.349 -10.074 1.00 81.12 100 PHE A N 1
ATOM 813 C CA . PHE A 1 100 ? 1.377 -6.266 -11.246 1.00 81.12 100 PHE A CA 1
ATOM 814 C C . PHE A 1 100 ? 1.286 -7.496 -12.152 1.00 81.12 100 PHE A C 1
ATOM 816 O O . PHE A 1 100 ? 1.242 -7.341 -13.367 1.00 81.12 100 PHE A O 1
ATOM 823 N N . MET A 1 101 ? 1.169 -8.701 -11.583 1.00 79.56 101 MET A N 1
ATOM 824 C CA . MET A 1 101 ? 1.049 -9.935 -12.373 1.00 79.56 101 MET A CA 1
ATOM 825 C C . MET A 1 101 ? -0.216 -9.945 -13.234 1.00 79.56 101 MET A C 1
ATOM 827 O O . MET A 1 101 ? -0.169 -10.299 -14.404 1.00 79.56 101 MET A O 1
ATOM 831 N N . VAL A 1 102 ? -1.331 -9.439 -12.702 1.00 84.56 102 VAL A N 1
ATOM 832 C CA . VAL A 1 102 ? -2.580 -9.318 -13.466 1.00 84.56 102 VAL A CA 1
ATOM 833 C C . VAL A 1 102 ? -2.437 -8.283 -14.588 1.00 84.56 102 VAL A C 1
ATOM 835 O O . VAL A 1 102 ? -3.003 -8.455 -15.666 1.00 84.56 102 VAL A O 1
ATOM 838 N N . HIS A 1 103 ? -1.677 -7.204 -14.370 1.00 86.00 103 HIS A N 1
ATOM 839 C CA . HIS A 1 103 ? -1.332 -6.271 -15.452 1.00 86.00 103 HIS A CA 1
ATOM 840 C C . HIS A 1 103 ? -0.443 -6.926 -16.512 1.00 86.00 103 HIS A C 1
ATOM 842 O O . HIS A 1 103 ? -0.700 -6.722 -17.697 1.00 86.00 103 HIS A O 1
ATOM 848 N N . ALA A 1 104 ? 0.530 -7.742 -16.103 1.00 86.38 104 ALA A N 1
ATOM 849 C CA . ALA A 1 104 ? 1.407 -8.481 -17.006 1.00 86.38 104 ALA A CA 1
ATOM 850 C C . ALA A 1 104 ? 0.621 -9.480 -17.869 1.00 86.38 104 ALA A C 1
ATOM 852 O O . ALA A 1 104 ? 0.728 -9.423 -19.088 1.00 86.38 104 ALA A O 1
ATOM 853 N N . GLU A 1 105 ? -0.255 -10.295 -17.275 1.00 86.50 105 GLU A N 1
ATOM 854 C CA . GLU A 1 105 ? -1.127 -11.233 -18.004 1.00 86.50 105 GLU A CA 1
ATOM 855 C C . GLU A 1 105 ? -2.042 -10.517 -19.008 1.00 86.50 105 GLU A C 1
ATOM 857 O O . GLU A 1 105 ? -2.259 -10.970 -20.133 1.00 86.50 105 GLU A O 1
ATOM 862 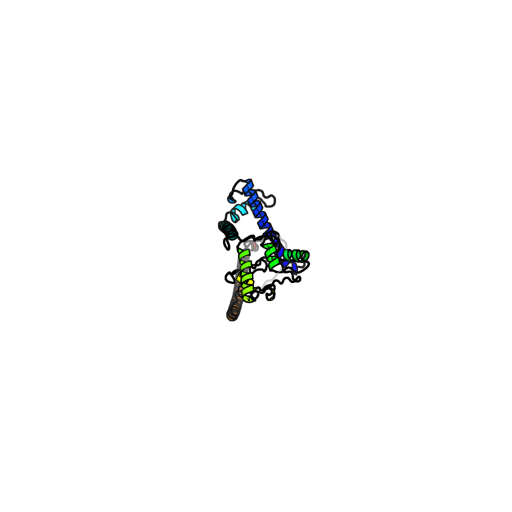N N . ARG A 1 106 ? -2.608 -9.368 -18.614 1.00 91.56 106 ARG A N 1
ATOM 863 C CA . ARG A 1 106 ? -3.440 -8.556 -19.515 1.00 91.56 106 ARG A CA 1
ATOM 864 C C . ARG A 1 106 ? -2.627 -7.992 -20.671 1.00 91.56 106 ARG A C 1
ATOM 866 O O . ARG A 1 106 ? -3.148 -7.900 -21.778 1.00 91.56 106 ARG A O 1
ATOM 873 N N . MET A 1 107 ? -1.386 -7.590 -20.415 1.00 90.44 107 MET A N 1
ATOM 874 C CA . MET A 1 107 ? -0.474 -7.106 -21.444 1.00 90.44 107 MET A CA 1
ATOM 875 C C . MET A 1 107 ? -0.018 -8.218 -22.375 1.00 90.44 107 MET A C 1
ATOM 877 O O . MET A 1 107 ? 0.008 -8.000 -23.578 1.00 90.44 107 MET A O 1
ATOM 881 N N . GLU A 1 108 ? 0.250 -9.407 -21.849 1.00 91.88 108 GLU A N 1
ATOM 882 C CA . GLU A 1 108 ? 0.635 -10.565 -22.649 1.00 91.88 108 GLU A CA 1
ATOM 883 C C . GLU A 1 108 ? -0.444 -10.928 -23.670 1.00 91.88 108 GLU A C 1
ATOM 885 O O . GLU A 1 108 ? -0.157 -11.090 -24.853 1.00 91.88 108 GLU A O 1
ATOM 890 N N . LYS A 1 109 ? -1.714 -10.914 -23.247 1.00 92.50 109 LYS A N 1
ATOM 891 C CA . LYS A 1 109 ? -2.861 -11.099 -24.149 1.00 92.50 109 LYS A CA 1
ATOM 892 C C . LYS A 1 109 ? -3.006 -9.982 -25.188 1.00 92.50 109 LYS A C 1
ATOM 894 O O . LYS A 1 109 ? -3.490 -10.238 -26.281 1.00 92.50 109 LYS A O 1
ATOM 899 N N . GLN A 1 110 ? -2.634 -8.745 -24.850 1.00 91.12 110 GLN A N 1
ATOM 900 C CA . GLN A 1 110 ? -2.721 -7.595 -25.764 1.00 91.12 110 GLN A CA 1
ATOM 901 C C . GLN A 1 110 ? -1.589 -7.577 -26.794 1.00 91.12 110 GLN A C 1
ATOM 903 O O . GLN A 1 110 ? -1.816 -7.196 -27.936 1.00 91.12 110 GLN A O 1
ATOM 908 N N . LEU A 1 111 ? -0.377 -7.946 -26.378 1.00 89.31 111 LEU A N 1
ATOM 909 C CA . LEU A 1 111 ? 0.831 -7.913 -27.203 1.00 89.31 111 LEU A CA 1
ATOM 910 C C . LEU A 1 111 ? 1.086 -9.241 -27.924 1.00 89.31 111 LEU A C 1
ATOM 912 O O . LEU A 1 111 ? 1.947 -9.301 -28.796 1.00 89.31 111 LEU A O 1
ATOM 916 N N . ASN A 1 112 ? 0.367 -10.302 -27.544 1.00 91.69 112 ASN A N 1
ATOM 917 C CA . ASN A 1 112 ? 0.590 -11.677 -27.989 1.00 91.69 112 ASN A CA 1
ATOM 918 C C . ASN A 1 112 ? 2.039 -12.158 -27.764 1.00 91.69 112 ASN A C 1
ATOM 920 O O . ASN A 1 112 ? 2.564 -12.992 -28.500 1.00 91.69 112 ASN A O 1
ATOM 924 N N . ARG A 1 113 ? 2.688 -11.590 -26.745 1.00 91.12 113 ARG A N 1
ATOM 925 C CA . ARG A 1 113 ? 4.017 -11.933 -26.241 1.00 91.12 113 ARG A CA 1
ATOM 926 C C . ARG A 1 113 ? 4.129 -11.478 -24.797 1.00 91.12 113 ARG A C 1
ATOM 928 O O . ARG A 1 113 ? 3.435 -10.552 -24.379 1.00 91.12 113 ARG A O 1
ATOM 935 N N . LYS A 1 114 ? 5.069 -12.058 -24.064 1.00 84.00 114 LYS A N 1
ATOM 936 C CA . LYS A 1 114 ? 5.398 -11.616 -22.715 1.00 84.00 114 LYS A CA 1
ATOM 937 C C . LYS A 1 114 ? 5.862 -10.148 -22.733 1.00 84.00 114 LYS A C 1
ATOM 939 O O . LYS A 1 114 ? 6.695 -9.785 -23.572 1.00 84.00 114 LYS A O 1
ATOM 944 N N . PRO A 1 115 ? 5.294 -9.282 -21.878 1.00 85.44 115 PRO A N 1
ATOM 945 C CA . PRO A 1 115 ? 5.743 -7.905 -21.798 1.00 85.44 115 PRO A CA 1
ATOM 946 C C . PRO A 1 115 ? 7.104 -7.808 -21.121 1.00 85.44 115 PRO A C 1
ATOM 948 O O . PRO A 1 115 ? 7.374 -8.543 -20.166 1.00 85.44 115 PRO A O 1
ATOM 951 N N . THR A 1 116 ? 7.913 -6.849 -21.562 1.00 85.12 116 THR A N 1
ATOM 952 C CA . THR A 1 116 ? 9.172 -6.546 -20.883 1.00 85.12 116 THR A CA 1
ATOM 953 C C . THR A 1 116 ? 8.892 -5.849 -19.554 1.00 85.12 116 THR A C 1
ATOM 955 O O . THR A 1 116 ? 7.814 -5.284 -19.314 1.00 85.12 116 THR A O 1
ATOM 958 N N . TYR A 1 117 ? 9.883 -5.847 -18.665 1.00 80.69 117 TYR A N 1
ATOM 959 C CA . TYR A 1 117 ? 9.736 -5.170 -17.382 1.00 80.69 117 TYR A CA 1
ATOM 960 C C . TYR A 1 117 ? 9.523 -3.655 -17.540 1.00 80.69 117 TYR A C 1
ATOM 962 O O . TYR A 1 117 ? 8.642 -3.084 -16.893 1.00 80.69 117 TYR A O 1
ATOM 970 N N . GLY A 1 118 ? 10.264 -3.014 -18.449 1.00 84.00 118 GLY A N 1
ATOM 971 C CA . GLY A 1 118 ? 10.095 -1.592 -18.752 1.00 84.00 118 GLY A CA 1
ATOM 972 C C . GLY A 1 118 ? 8.686 -1.264 -19.257 1.00 84.00 118 GLY A C 1
ATOM 973 O O . GLY A 1 118 ? 8.094 -0.266 -18.844 1.00 84.00 118 GLY A O 1
ATOM 974 N N . GLU A 1 119 ? 8.091 -2.135 -20.079 1.00 88.31 119 GLU A N 1
ATOM 975 C CA . GLU A 1 119 ? 6.707 -1.981 -20.544 1.00 88.31 119 GLU A CA 1
ATOM 976 C C . GLU A 1 119 ? 5.699 -2.077 -19.395 1.00 88.31 119 GLU A C 1
ATOM 978 O O . GLU A 1 119 ? 4.763 -1.275 -19.321 1.00 88.31 119 GLU A O 1
ATOM 983 N N . LEU A 1 120 ? 5.891 -3.030 -18.478 1.00 88.44 120 LEU A N 1
ATOM 984 C CA . LEU A 1 120 ? 5.016 -3.210 -17.319 1.00 88.44 120 LEU A CA 1
ATOM 985 C C . LEU A 1 120 ? 5.139 -2.040 -16.330 1.00 88.44 120 LEU A C 1
ATOM 987 O O . LEU A 1 120 ? 4.132 -1.555 -15.797 1.00 88.44 120 LEU A O 1
ATOM 991 N N . PHE A 1 121 ? 6.360 -1.548 -16.116 1.00 87.69 121 PHE A N 1
ATOM 992 C CA . PHE A 1 121 ? 6.620 -0.366 -15.303 1.00 87.69 121 PHE A CA 1
ATOM 993 C C . PHE A 1 121 ? 5.947 0.872 -15.905 1.00 87.69 121 PHE A C 1
ATOM 995 O O . PHE A 1 121 ? 5.188 1.559 -15.218 1.00 87.69 121 PHE A O 1
ATOM 1002 N N . ASN A 1 122 ? 6.120 1.103 -17.209 1.00 90.62 122 ASN A N 1
ATOM 1003 C CA . ASN A 1 122 ? 5.474 2.202 -17.923 1.00 90.62 122 ASN A CA 1
ATOM 1004 C C . ASN A 1 122 ? 3.946 2.099 -17.850 1.00 90.62 122 ASN A C 1
ATOM 1006 O O . ASN A 1 122 ? 3.282 3.085 -17.534 1.00 90.62 122 ASN A O 1
ATOM 1010 N N . ARG A 1 123 ? 3.368 0.905 -18.040 1.00 89.62 123 ARG A N 1
ATOM 1011 C CA . ARG A 1 123 ? 1.915 0.682 -17.934 1.00 89.62 123 ARG A CA 1
ATOM 1012 C C . ARG A 1 123 ? 1.331 1.149 -16.599 1.00 89.62 123 ARG A C 1
ATOM 1014 O O . ARG A 1 123 ? 0.174 1.565 -16.563 1.00 89.62 123 ARG A O 1
ATOM 1021 N N . THR A 1 124 ? 2.106 1.044 -15.524 1.00 88.94 124 THR A N 1
ATOM 1022 C CA . THR A 1 124 ? 1.663 1.280 -14.144 1.00 88.94 124 THR A CA 1
ATOM 1023 C C . THR A 1 124 ? 2.119 2.621 -13.565 1.00 88.94 124 THR A C 1
ATOM 1025 O O . THR A 1 124 ? 1.584 3.017 -12.531 1.00 88.94 124 THR A O 1
ATOM 1028 N N . HIS A 1 125 ? 3.046 3.334 -14.215 1.00 90.06 125 HIS A N 1
ATOM 1029 C CA . HIS A 1 125 ? 3.606 4.605 -13.721 1.00 90.06 125 HIS A CA 1
ATOM 1030 C C . HIS A 1 125 ? 3.569 5.753 -14.736 1.00 90.06 125 HIS A C 1
ATOM 1032 O O . HIS A 1 125 ? 3.906 6.887 -14.393 1.00 90.06 125 HIS A O 1
ATOM 1038 N N . LYS A 1 126 ? 3.111 5.504 -15.965 1.00 92.19 126 LYS A N 1
ATOM 1039 C CA . LYS A 1 126 ? 2.794 6.548 -16.942 1.00 92.19 126 LYS A CA 1
ATOM 1040 C C . LYS A 1 126 ? 1.290 6.669 -17.163 1.00 92.19 126 LYS A C 1
ATOM 1042 O O . LYS A 1 126 ? 0.502 5.756 -16.877 1.00 92.19 126 LYS A O 1
ATOM 1047 N N . ARG A 1 127 ? 0.885 7.829 -17.675 1.00 90.50 127 ARG A N 1
ATOM 1048 C CA . ARG A 1 127 ? -0.469 8.089 -18.177 1.00 90.50 127 ARG A CA 1
ATOM 1049 C C . ARG A 1 127 ? -0.706 7.310 -19.473 1.00 90.50 127 ARG A C 1
ATOM 1051 O O . ARG A 1 127 ? 0.203 6.687 -20.021 1.00 90.50 127 ARG A O 1
ATOM 1058 N N . GLU A 1 128 ? -1.957 7.298 -19.931 1.00 89.69 128 GLU A N 1
ATOM 1059 C CA . GLU A 1 128 ? -2.322 6.754 -21.251 1.00 89.69 128 GLU A CA 1
ATOM 1060 C C . GLU A 1 128 ? -1.811 5.320 -21.485 1.00 89.69 128 GLU A C 1
ATOM 1062 O O . GLU A 1 128 ? -1.330 4.959 -22.554 1.00 89.69 128 GLU A O 1
ATOM 1067 N N . LYS A 1 129 ? -1.897 4.484 -20.440 1.00 85.38 129 LYS A N 1
ATOM 1068 C CA . LYS A 1 129 ? -1.484 3.069 -20.458 1.00 85.38 129 LYS A CA 1
ATOM 1069 C C . LYS A 1 129 ? -0.013 2.838 -20.844 1.00 85.38 129 LYS A C 1
ATOM 1071 O O . LYS A 1 129 ? 0.308 1.782 -21.393 1.00 85.38 129 LYS A O 1
ATOM 1076 N N . GLY A 1 130 ? 0.879 3.768 -20.514 1.00 86.00 130 GLY A N 1
ATOM 1077 C CA . GLY A 1 130 ? 2.318 3.613 -20.745 1.00 86.00 130 GLY A CA 1
ATOM 1078 C C . GLY A 1 130 ? 2.908 4.557 -21.786 1.00 86.00 130 GLY A C 1
ATOM 1079 O O . GLY A 1 130 ? 4.128 4.606 -21.897 1.00 86.00 130 GLY A O 1
ATOM 1080 N N . GLN A 1 131 ? 2.065 5.281 -22.526 1.00 87.75 131 GLN A N 1
ATOM 1081 C CA . GLN A 1 131 ? 2.489 6.111 -23.660 1.00 87.75 131 GLN A CA 1
ATOM 1082 C C . GLN A 1 131 ? 2.626 7.598 -23.315 1.00 87.75 131 GLN A C 1
ATOM 1084 O O . GLN A 1 131 ? 3.358 8.310 -23.990 1.00 87.75 131 GLN A O 1
ATOM 1089 N N . GLY A 1 132 ? 1.951 8.060 -22.259 1.00 90.62 132 GLY A N 1
ATOM 1090 C CA . GLY A 1 132 ? 2.022 9.453 -21.820 1.00 90.62 132 GLY A CA 1
ATOM 1091 C C . GLY A 1 132 ? 3.139 9.711 -20.807 1.00 90.62 132 GLY A C 1
ATOM 1092 O O . GLY A 1 132 ? 4.005 8.870 -20.557 1.00 90.62 132 GLY A O 1
ATOM 1093 N N . ASP A 1 133 ? 3.069 10.866 -20.152 1.00 92.81 133 ASP A N 1
ATOM 1094 C CA . ASP A 1 133 ? 4.038 11.259 -19.128 1.00 92.81 133 ASP A CA 1
ATOM 1095 C C . ASP A 1 133 ? 3.964 10.405 -17.857 1.00 92.81 133 ASP A C 1
ATOM 1097 O O . ASP A 1 133 ? 2.928 9.816 -17.516 1.00 92.81 133 ASP A O 1
ATOM 1101 N N . PHE A 1 134 ? 5.065 10.396 -17.104 1.00 91.75 134 PHE A N 1
ATOM 1102 C CA . PHE A 1 134 ? 5.110 9.825 -15.761 1.00 91.75 134 PHE A CA 1
ATOM 1103 C C . PHE A 1 134 ? 4.159 10.553 -14.804 1.00 91.75 134 PHE A C 1
ATOM 1105 O O . PHE A 1 134 ? 3.986 11.772 -14.861 1.00 91.75 134 PHE A O 1
ATOM 1112 N N . VAL A 1 135 ? 3.527 9.799 -13.900 1.00 88.69 135 VAL A N 1
ATOM 1113 C CA . VAL A 1 135 ? 2.580 10.372 -12.925 1.00 88.69 135 VAL A CA 1
ATOM 1114 C C . VAL A 1 135 ? 3.236 10.951 -11.677 1.00 88.69 135 VAL A C 1
ATOM 1116 O O . VAL A 1 135 ? 2.578 11.694 -10.943 1.00 88.69 135 VAL A O 1
ATOM 1119 N N . ASP A 1 136 ? 4.505 10.626 -11.443 1.00 88.31 136 ASP A N 1
ATOM 1120 C CA . ASP A 1 136 ? 5.334 11.210 -10.398 1.00 88.31 136 ASP A CA 1
ATOM 1121 C C . ASP A 1 136 ? 6.793 11.365 -10.864 1.00 88.31 136 ASP A C 1
ATOM 1123 O O . ASP A 1 136 ? 7.224 10.772 -11.856 1.00 88.31 136 ASP A O 1
ATOM 1127 N N . HIS A 1 137 ? 7.549 12.202 -10.150 1.00 88.50 137 HIS A N 1
ATOM 1128 C CA . HIS A 1 137 ? 8.960 12.454 -10.455 1.00 88.50 137 HIS A CA 1
ATOM 1129 C C . HIS A 1 137 ? 9.859 11.273 -10.095 1.00 88.50 137 HIS A C 1
ATOM 1131 O O . HIS A 1 137 ? 10.803 10.982 -10.818 1.00 88.50 137 HIS A O 1
ATOM 1137 N N . LYS A 1 138 ? 9.547 10.554 -9.014 1.00 86.50 138 LYS A N 1
ATOM 1138 C CA . LYS A 1 138 ? 10.353 9.422 -8.554 1.00 86.50 138 LYS A CA 1
ATOM 1139 C C . LYS A 1 138 ? 10.454 8.325 -9.620 1.00 86.50 138 LYS A C 1
ATOM 1141 O O . LYS A 1 138 ? 11.534 7.826 -9.900 1.00 86.50 138 LYS A O 1
ATOM 1146 N N . SER A 1 139 ? 9.336 7.939 -10.223 1.00 87.50 139 SER A N 1
ATOM 1147 C CA . SER A 1 139 ? 9.260 6.904 -11.259 1.00 87.50 139 SER A CA 1
ATOM 1148 C C . SER A 1 139 ? 9.988 7.336 -12.525 1.00 87.50 139 SER A C 1
ATOM 1150 O O . SER A 1 139 ? 10.666 6.517 -13.144 1.00 87.50 139 SER A O 1
ATOM 1152 N N . LYS A 1 140 ? 9.885 8.627 -12.876 1.00 90.81 140 LYS A N 1
ATOM 1153 C CA . LYS A 1 140 ? 10.648 9.228 -13.972 1.00 90.81 140 LYS A CA 1
ATOM 1154 C C . LYS A 1 140 ? 12.152 9.116 -13.711 1.00 90.81 140 LYS A C 1
ATOM 1156 O O . LYS A 1 140 ? 12.851 8.515 -14.520 1.00 90.81 140 LYS A O 1
ATOM 1161 N N . ASN A 1 141 ? 12.611 9.595 -12.556 1.00 89.12 141 ASN A N 1
ATOM 1162 C CA . ASN A 1 141 ? 14.021 9.568 -12.172 1.00 89.12 141 ASN A CA 1
ATOM 1163 C C . ASN A 1 141 ? 14.571 8.138 -12.152 1.00 89.12 141 ASN A C 1
ATOM 1165 O O . ASN A 1 141 ? 15.626 7.890 -12.712 1.00 89.12 141 ASN A O 1
ATOM 1169 N N . VAL A 1 142 ? 13.834 7.177 -11.585 1.00 88.31 142 VAL A N 1
ATOM 1170 C CA . VAL A 1 142 ? 14.248 5.763 -11.569 1.00 88.31 142 VAL A CA 1
ATOM 1171 C C . VAL A 1 142 ? 14.404 5.207 -12.985 1.00 88.31 142 VAL A C 1
ATOM 1173 O O . VAL A 1 142 ? 15.378 4.514 -13.262 1.00 88.31 142 VAL A O 1
ATOM 1176 N N . CYS A 1 143 ? 13.478 5.518 -13.897 1.00 89.31 143 CYS A N 1
ATOM 1177 C CA . CYS A 1 143 ? 13.572 5.076 -15.288 1.00 89.31 143 CYS A CA 1
ATOM 1178 C C . CYS A 1 143 ? 14.779 5.700 -16.010 1.00 89.31 143 CYS A C 1
ATOM 1180 O O . CYS A 1 143 ? 15.494 5.006 -16.735 1.00 89.31 143 CYS A O 1
ATOM 1182 N N . GLU A 1 144 ? 15.021 6.995 -15.805 1.00 91.00 144 GLU A N 1
ATOM 1183 C CA . GLU A 1 144 ? 16.145 7.728 -16.401 1.00 91.00 144 GLU A CA 1
ATOM 1184 C C . GLU A 1 144 ? 17.494 7.255 -15.842 1.00 91.00 144 GLU A C 1
ATOM 1186 O O . GLU A 1 144 ? 18.425 6.998 -16.609 1.00 91.00 144 GLU A O 1
ATOM 1191 N N . SER A 1 145 ? 17.587 7.056 -14.524 1.00 90.62 145 SER A N 1
ATOM 1192 C CA . SER A 1 145 ? 18.762 6.490 -13.859 1.00 90.62 145 SER A CA 1
ATOM 1193 C C . SER A 1 145 ? 19.037 5.068 -14.335 1.00 90.62 145 SER A C 1
ATOM 1195 O O . SER A 1 145 ? 20.171 4.773 -14.692 1.00 90.62 145 SER A O 1
ATOM 1197 N N . TYR A 1 146 ? 18.015 4.210 -14.429 1.00 89.75 146 TYR A N 1
ATOM 1198 C CA . TYR A 1 146 ? 18.182 2.845 -14.936 1.00 89.75 146 TYR A CA 1
ATOM 1199 C C . TYR A 1 146 ? 18.709 2.831 -16.371 1.00 89.75 146 TYR A C 1
ATOM 1201 O O . TYR A 1 146 ? 19.677 2.137 -16.659 1.00 89.75 146 TYR A O 1
ATOM 1209 N N . THR A 1 147 ? 18.117 3.639 -17.255 1.00 89.19 147 THR A N 1
ATOM 1210 C CA . THR A 1 147 ? 18.554 3.743 -18.657 1.00 89.19 147 THR A CA 1
ATOM 1211 C C . THR A 1 147 ? 20.004 4.223 -18.738 1.00 89.19 147 THR A C 1
ATOM 1213 O O . THR A 1 147 ? 20.818 3.641 -19.449 1.00 89.19 147 THR A O 1
ATOM 1216 N N . SER A 1 148 ? 20.359 5.238 -17.945 1.00 90.44 148 SER A N 1
ATOM 1217 C CA . SER A 1 148 ? 21.724 5.775 -17.894 1.00 90.44 148 SER A CA 1
ATOM 1218 C C . SER A 1 148 ? 22.733 4.739 -17.387 1.00 90.44 148 SER A C 1
ATOM 1220 O O . SER A 1 148 ? 23.805 4.580 -17.968 1.00 90.44 148 SER A O 1
ATOM 1222 N N . SER A 1 149 ? 22.389 4.001 -16.330 1.00 90.06 149 SER A N 1
ATOM 1223 C CA . SER A 1 149 ? 23.258 2.978 -15.745 1.00 90.06 149 SER A CA 1
ATOM 1224 C C . SER A 1 149 ? 23.375 1.724 -16.618 1.00 90.06 149 SER A C 1
ATOM 1226 O O . SER A 1 149 ? 24.458 1.146 -16.689 1.00 90.06 149 SER A O 1
ATOM 1228 N N . MET A 1 150 ? 22.317 1.333 -17.336 1.00 89.44 150 MET A N 1
ATOM 1229 C CA . MET A 1 150 ? 22.384 0.274 -18.351 1.00 89.44 150 MET A CA 1
ATOM 1230 C C . MET A 1 150 ? 23.360 0.656 -19.465 1.00 89.44 150 MET A C 1
ATOM 1232 O O . MET A 1 150 ? 24.264 -0.121 -19.771 1.00 89.44 150 MET A O 1
ATOM 1236 N N . SER A 1 151 ? 23.261 1.885 -19.983 1.00 89.44 151 SER A N 1
ATOM 1237 C CA . SER A 1 151 ? 24.190 2.394 -20.997 1.00 89.44 151 SER A CA 1
ATOM 1238 C C . SER A 1 151 ? 25.631 2.503 -20.493 1.00 89.44 151 SER A C 1
ATOM 1240 O O . SER A 1 151 ? 26.576 2.282 -21.246 1.00 89.44 151 SER A O 1
ATOM 1242 N N . GLN A 1 152 ? 25.830 2.812 -19.211 1.00 89.94 152 GLN A N 1
ATOM 1243 C CA . GLN A 1 152 ? 27.163 2.836 -18.607 1.00 89.94 152 GLN A CA 1
ATOM 1244 C C . GLN A 1 152 ? 27.763 1.428 -18.460 1.00 89.94 152 GLN A C 1
ATOM 1246 O O . GLN A 1 152 ? 28.966 1.261 -18.657 1.00 89.94 152 GLN A O 1
ATOM 1251 N N . LYS A 1 153 ? 26.948 0.424 -18.108 1.00 90.50 153 LYS A N 1
ATOM 1252 C CA . LYS A 1 153 ? 27.396 -0.958 -17.861 1.00 90.50 153 LYS A CA 1
ATOM 1253 C C . LYS A 1 153 ? 27.615 -1.748 -19.154 1.00 90.50 153 LYS A C 1
ATOM 1255 O O . LYS A 1 153 ? 28.595 -2.479 -19.252 1.00 90.50 153 LYS A O 1
ATOM 1260 N N . TYR A 1 154 ? 26.726 -1.589 -20.133 1.00 90.06 154 TYR A N 1
ATOM 1261 C CA . TYR A 1 154 ? 26.699 -2.393 -21.363 1.00 90.06 154 TYR A CA 1
ATOM 1262 C C . TYR A 1 154 ? 27.064 -1.603 -22.632 1.00 90.06 154 TYR A C 1
ATOM 1264 O O . TYR A 1 154 ? 27.118 -2.169 -23.722 1.00 90.06 154 TYR A O 1
ATOM 1272 N N . GLY A 1 155 ? 27.363 -0.308 -22.497 1.00 87.94 155 GLY A N 1
ATOM 1273 C CA . GLY A 1 155 ? 27.655 0.593 -23.612 1.00 87.94 155 GLY A CA 1
ATOM 1274 C C . GLY A 1 155 ? 26.402 1.291 -24.159 1.00 87.94 155 GLY A C 1
ATOM 1275 O O . GLY A 1 155 ? 25.288 0.962 -23.770 1.00 87.94 155 GLY A O 1
ATOM 1276 N N . PRO A 1 156 ? 26.547 2.273 -25.064 1.00 84.88 156 PRO A N 1
ATOM 1277 C CA . PRO A 1 156 ? 25.424 3.081 -25.554 1.00 84.88 156 PRO A CA 1
ATOM 1278 C C . PRO A 1 156 ? 24.478 2.331 -26.505 1.00 84.88 156 PRO A C 1
ATOM 1280 O O . PRO A 1 156 ? 23.398 2.832 -26.798 1.00 84.88 156 PRO A O 1
ATOM 1283 N N . ASP A 1 157 ? 24.890 1.169 -27.013 1.00 84.44 157 ASP A N 1
ATOM 1284 C CA . ASP A 1 157 ? 24.101 0.367 -27.943 1.00 84.44 157 ASP A CA 1
ATOM 1285 C C . ASP A 1 157 ? 23.144 -0.561 -27.183 1.00 84.44 157 ASP A C 1
ATOM 1287 O O . ASP A 1 157 ? 23.575 -1.518 -26.532 1.00 84.44 157 ASP A O 1
ATOM 1291 N N . GLU A 1 158 ? 21.844 -0.277 -27.293 1.00 76.25 158 GLU A N 1
ATOM 1292 C CA . GLU A 1 158 ? 20.763 -1.040 -26.659 1.00 76.25 158 GLU A CA 1
ATOM 1293 C C . GLU A 1 158 ? 20.744 -2.515 -27.090 1.00 76.25 158 GLU A C 1
ATOM 1295 O O . GLU A 1 158 ? 20.262 -3.362 -26.340 1.00 76.25 158 GLU A O 1
ATOM 1300 N N . ALA A 1 159 ? 21.309 -2.868 -28.253 1.00 79.19 159 ALA A N 1
ATOM 1301 C CA . ALA A 1 159 ? 21.379 -4.259 -28.703 1.00 79.19 159 ALA A CA 1
ATOM 1302 C C . ALA A 1 159 ? 22.259 -5.145 -27.800 1.00 79.19 159 ALA A C 1
ATOM 1304 O O . ALA A 1 159 ? 22.074 -6.362 -27.761 1.00 79.19 159 ALA A O 1
ATOM 1305 N N . ASN A 1 160 ? 23.195 -4.540 -27.061 1.00 78.50 160 ASN A N 1
ATOM 1306 C CA . ASN A 1 160 ? 24.076 -5.238 -26.122 1.00 78.50 160 ASN A CA 1
ATOM 1307 C C . ASN A 1 160 ? 23.495 -5.307 -24.703 1.00 78.50 160 ASN A C 1
ATOM 1309 O O . ASN A 1 160 ? 24.106 -5.893 -23.808 1.00 78.50 160 ASN A O 1
ATOM 1313 N N . HIS A 1 161 ? 22.339 -4.680 -24.468 1.00 81.25 161 HIS A N 1
ATOM 1314 C CA . HIS A 1 161 ? 21.721 -4.626 -23.150 1.00 81.25 161 HIS A CA 1
ATOM 1315 C C . HIS A 1 161 ? 20.941 -5.911 -22.886 1.00 81.25 161 HIS A C 1
ATOM 1317 O O . HIS A 1 161 ? 20.196 -6.406 -23.731 1.00 81.25 161 HIS A O 1
ATOM 1323 N N . HIS A 1 162 ? 21.056 -6.436 -21.667 1.00 78.56 162 HIS A N 1
ATOM 1324 C CA . HIS A 1 162 ? 20.110 -7.443 -21.196 1.00 78.56 162 HIS A CA 1
ATOM 1325 C C . HIS A 1 162 ? 18.703 -6.835 -21.084 1.00 78.56 162 HIS A C 1
ATOM 1327 O O . HIS A 1 162 ? 18.556 -5.667 -20.727 1.00 78.56 162 HIS A O 1
ATOM 1333 N N . GLU A 1 163 ? 17.660 -7.646 -21.309 1.00 76.81 163 GLU A N 1
ATOM 1334 C CA . GLU A 1 163 ? 16.256 -7.202 -21.208 1.00 76.81 163 GLU A CA 1
ATOM 1335 C C . GLU A 1 163 ? 15.937 -6.576 -19.835 1.00 76.81 163 GLU A C 1
ATOM 1337 O O . GLU A 1 163 ? 15.165 -5.620 -19.735 1.00 76.81 163 GLU A O 1
ATOM 1342 N N . PHE A 1 164 ? 16.544 -7.103 -18.766 1.00 82.75 164 PHE A N 1
ATOM 1343 C CA . PHE A 1 164 ? 16.445 -6.551 -17.421 1.00 82.75 164 PHE A CA 1
ATOM 1344 C C . PHE A 1 164 ? 17.672 -6.910 -16.578 1.00 82.75 164 PHE A C 1
ATOM 1346 O O . PHE A 1 164 ? 18.035 -8.082 -16.485 1.00 82.75 164 PHE A O 1
ATOM 1353 N N . ASP A 1 165 ? 18.260 -5.914 -15.915 1.00 83.62 165 ASP A N 1
ATOM 1354 C CA . ASP A 1 165 ? 19.337 -6.092 -14.941 1.00 83.62 165 ASP A CA 1
ATOM 1355 C C . ASP A 1 165 ? 18.839 -5.708 -13.530 1.00 83.62 165 ASP A C 1
ATOM 1357 O O . ASP A 1 165 ? 18.649 -4.522 -13.234 1.00 83.62 165 ASP A O 1
ATOM 1361 N N . PRO A 1 166 ? 18.607 -6.694 -12.640 1.00 78.12 166 PRO A N 1
ATOM 1362 C CA . PRO A 1 166 ? 18.094 -6.442 -11.297 1.00 78.12 166 PRO A CA 1
ATOM 1363 C C . PRO A 1 166 ? 19.015 -5.593 -10.414 1.00 78.12 166 PRO A C 1
ATOM 1365 O O . PRO A 1 166 ? 18.518 -4.887 -9.536 1.00 78.12 166 PRO A O 1
ATOM 1368 N N . GLU A 1 167 ? 20.333 -5.666 -10.612 1.00 80.50 167 GLU A N 1
ATOM 1369 C CA . GLU A 1 167 ? 21.306 -4.911 -9.815 1.00 80.50 167 GLU A CA 1
ATOM 1370 C C . GLU A 1 167 ? 21.279 -3.442 -10.220 1.00 80.50 167 GLU A C 1
ATOM 1372 O O . GLU A 1 167 ? 21.088 -2.570 -9.375 1.00 80.50 167 GLU A O 1
ATOM 1377 N N . VAL A 1 168 ? 21.330 -3.180 -11.529 1.00 84.50 168 VAL A N 1
ATOM 1378 C CA . VAL A 1 168 ? 21.225 -1.821 -12.076 1.00 84.50 168 VAL A CA 1
ATOM 1379 C C . VAL A 1 168 ? 19.882 -1.190 -11.706 1.00 84.50 168 VAL A C 1
ATOM 1381 O O . VAL A 1 168 ? 19.810 -0.015 -11.346 1.00 84.50 168 VAL A O 1
ATOM 1384 N N . TRP A 1 169 ? 18.803 -1.976 -11.730 1.00 84.75 169 TRP A N 1
ATOM 1385 C CA . TRP A 1 169 ? 17.488 -1.524 -11.283 1.00 84.75 169 TRP A CA 1
ATOM 1386 C C . TRP A 1 169 ? 17.453 -1.207 -9.783 1.00 84.75 169 TRP A C 1
ATOM 1388 O O . TRP A 1 169 ? 16.875 -0.199 -9.376 1.00 84.75 169 TRP A O 1
ATOM 1398 N N . CYS A 1 170 ? 18.078 -2.042 -8.949 1.00 80.31 170 CYS A N 1
ATOM 1399 C CA . CYS A 1 170 ? 18.185 -1.800 -7.511 1.00 80.31 170 CYS A CA 1
ATOM 1400 C C . CYS A 1 170 ? 18.912 -0.481 -7.220 1.00 80.31 170 CYS A C 1
ATOM 1402 O O . CYS A 1 170 ? 18.443 0.319 -6.403 1.00 80.31 170 CYS A O 1
ATOM 1404 N N . ASP A 1 171 ? 20.019 -0.235 -7.914 1.00 82.81 171 ASP A N 1
ATOM 1405 C CA . ASP A 1 171 ? 20.812 0.981 -7.756 1.00 82.81 171 ASP A CA 1
ATOM 1406 C C . ASP A 1 171 ? 20.039 2.218 -8.217 1.00 82.81 171 ASP A C 1
ATOM 1408 O O . ASP A 1 171 ? 19.983 3.210 -7.487 1.00 82.81 171 ASP A O 1
ATOM 1412 N N . ALA A 1 172 ? 19.322 2.128 -9.343 1.00 84.62 172 ALA A N 1
ATOM 1413 C CA . ALA A 1 172 ? 18.474 3.206 -9.851 1.00 84.62 172 ALA A CA 1
ATOM 1414 C C . ALA A 1 172 ? 17.350 3.619 -8.879 1.00 84.62 172 ALA A C 1
ATOM 1416 O O . ALA A 1 172 ? 16.943 4.779 -8.862 1.00 84.62 172 ALA A O 1
ATOM 1417 N N . ILE A 1 173 ? 16.852 2.705 -8.035 1.00 79.31 173 ILE A N 1
ATOM 1418 C CA . ILE A 1 173 ? 15.837 3.017 -7.007 1.00 79.31 173 ILE A CA 1
ATOM 1419 C C . ILE A 1 173 ? 16.447 3.711 -5.766 1.00 79.31 173 ILE A C 1
ATOM 1421 O O . ILE A 1 173 ? 15.709 4.216 -4.912 1.00 79.31 173 ILE A O 1
ATOM 1425 N N . GLY A 1 174 ? 17.777 3.771 -5.655 1.00 74.00 174 GLY A N 1
ATOM 1426 C CA . GLY A 1 174 ? 18.499 4.312 -4.498 1.00 74.00 174 GLY A CA 1
ATOM 1427 C C . GLY A 1 174 ? 19.176 3.246 -3.627 1.00 74.00 174 GLY A C 1
ATOM 1428 O O . GLY A 1 174 ? 19.514 3.519 -2.472 1.00 74.00 174 GLY A O 1
ATOM 1429 N N . GLY A 1 175 ? 19.361 2.034 -4.161 1.00 64.00 175 GLY A N 1
ATOM 1430 C CA . GLY A 1 175 ? 20.180 0.970 -3.578 1.00 64.00 175 GLY A CA 1
ATOM 1431 C C . GLY A 1 175 ? 19.629 0.308 -2.304 1.00 64.00 175 GLY A C 1
ATOM 1432 O O . GLY A 1 175 ? 18.498 0.529 -1.855 1.00 64.00 175 GLY A O 1
ATOM 1433 N N . GLN A 1 176 ? 20.476 -0.523 -1.682 1.00 54.09 176 GLN A N 1
ATOM 1434 C CA . GLN A 1 176 ? 20.199 -1.260 -0.432 1.00 54.09 176 GLN A CA 1
ATOM 1435 C C . GLN A 1 176 ? 20.252 -0.384 0.842 1.00 54.09 176 GLN A C 1
ATOM 1437 O O . GLN A 1 176 ? 20.118 -0.889 1.961 1.00 54.09 176 GLN A O 1
ATOM 1442 N N . GLY A 1 177 ? 20.451 0.934 0.706 1.00 47.91 177 GLY A N 1
ATOM 1443 C CA . GLY A 1 177 ? 20.604 1.865 1.832 1.00 47.91 177 GLY A CA 1
ATOM 1444 C C . GLY A 1 177 ? 19.357 1.986 2.714 1.00 47.91 177 GLY A C 1
ATOM 1445 O O . GLY A 1 177 ? 19.459 2.316 3.897 1.00 47.91 177 GLY A O 1
ATOM 1446 N N . THR A 1 178 ? 18.178 1.642 2.188 1.00 50.88 178 THR A N 1
ATOM 1447 C CA . THR A 1 178 ? 16.946 1.561 2.978 1.00 50.88 178 THR A CA 1
ATOM 1448 C C . THR A 1 178 ? 16.633 0.106 3.312 1.00 50.88 178 THR A C 1
ATOM 1450 O O . THR A 1 178 ? 16.674 -0.773 2.461 1.00 50.88 178 THR A O 1
ATOM 1453 N N . THR A 1 179 ? 16.302 -0.172 4.572 1.00 45.19 179 THR A N 1
ATOM 1454 C CA . THR A 1 179 ? 16.016 -1.523 5.092 1.00 45.19 179 THR A CA 1
ATOM 1455 C C . THR A 1 179 ? 14.896 -2.271 4.359 1.00 45.19 179 THR A C 1
ATOM 1457 O O . THR A 1 179 ? 14.704 -3.457 4.622 1.00 45.19 179 THR A O 1
ATOM 1460 N N . ARG A 1 180 ? 14.118 -1.589 3.503 1.00 51.78 180 ARG A N 1
ATOM 1461 C CA . ARG A 1 180 ? 12.961 -2.117 2.765 1.00 51.78 180 ARG A CA 1
ATOM 1462 C C . ARG A 1 180 ? 12.726 -1.311 1.481 1.00 51.78 180 ARG A C 1
ATOM 1464 O O . ARG A 1 180 ? 11.745 -0.571 1.386 1.00 51.78 180 ARG A O 1
ATOM 1471 N N . THR A 1 181 ? 13.611 -1.427 0.497 1.00 53.47 181 THR A N 1
ATOM 1472 C CA . THR A 1 181 ? 13.342 -0.841 -0.821 1.00 53.47 181 THR A CA 1
ATOM 1473 C C . THR A 1 181 ? 12.200 -1.632 -1.473 1.00 53.47 181 THR A C 1
ATOM 1475 O O . THR A 1 181 ? 12.291 -2.843 -1.653 1.00 53.47 181 THR A O 1
ATOM 1478 N N . HIS A 1 182 ? 11.071 -0.973 -1.747 1.00 61.44 182 HIS A N 1
ATOM 1479 C CA . HIS A 1 182 ? 9.956 -1.573 -2.482 1.00 61.44 182 HIS A CA 1
ATOM 1480 C C . HIS A 1 182 ? 10.271 -1.535 -3.981 1.00 61.44 182 HIS A C 1
ATOM 1482 O O . HIS A 1 182 ? 10.343 -0.455 -4.565 1.00 61.44 182 HIS A O 1
ATOM 1488 N N . PHE A 1 183 ? 10.420 -2.703 -4.607 1.00 66.06 183 PHE A N 1
ATOM 1489 C CA . PHE A 1 183 ? 10.857 -2.842 -6.000 1.00 66.06 183 PHE A CA 1
ATOM 1490 C C . PHE A 1 183 ? 9.706 -2.723 -7.006 1.00 66.06 183 PHE A C 1
ATOM 1492 O O . PHE A 1 183 ? 9.525 -3.621 -7.818 1.00 66.06 183 PHE A O 1
ATOM 1499 N N . TYR A 1 184 ? 8.873 -1.679 -6.923 1.00 71.06 184 TYR A N 1
ATOM 1500 C CA . TYR A 1 184 ? 7.845 -1.377 -7.941 1.00 71.06 184 TYR A CA 1
ATOM 1501 C C . TYR A 1 184 ? 7.093 -2.600 -8.530 1.00 71.06 184 TYR A C 1
ATOM 1503 O O . TYR A 1 184 ? 6.864 -2.677 -9.731 1.00 71.06 184 TYR A O 1
ATOM 1511 N N . GLY A 1 185 ? 6.719 -3.576 -7.690 1.00 58.03 185 GLY A N 1
ATOM 1512 C CA . GLY A 1 185 ? 6.053 -4.812 -8.128 1.00 58.03 185 GLY A CA 1
ATOM 1513 C C . GLY A 1 185 ? 6.839 -6.122 -7.954 1.00 58.03 185 GLY A C 1
ATOM 1514 O O . GLY A 1 185 ? 6.206 -7.170 -7.993 1.00 58.03 185 GLY A O 1
ATOM 1515 N N . PHE A 1 186 ? 8.147 -6.098 -7.664 1.00 55.62 186 PHE A N 1
ATOM 1516 C CA . PHE A 1 186 ? 8.971 -7.303 -7.408 1.00 55.62 186 PHE A CA 1
ATOM 1517 C C . PHE A 1 186 ? 9.064 -7.735 -5.931 1.00 55.62 186 PHE A C 1
ATOM 1519 O O . PHE A 1 186 ? 9.783 -8.670 -5.592 1.00 55.62 186 PHE A O 1
ATOM 1526 N N . GLY A 1 187 ? 8.349 -7.067 -5.024 1.00 54.62 187 GLY A N 1
ATOM 1527 C CA . GLY A 1 187 ? 8.422 -7.349 -3.588 1.00 54.62 187 GLY A CA 1
ATOM 1528 C C . GLY A 1 187 ? 9.505 -6.543 -2.860 1.00 54.62 187 GLY A C 1
ATOM 1529 O O . GLY A 1 187 ? 9.830 -5.420 -3.251 1.00 54.62 187 GLY A O 1
ATOM 1530 N N . ILE A 1 188 ? 9.983 -7.077 -1.734 1.00 51.00 188 ILE A N 1
ATOM 1531 C CA . ILE A 1 188 ? 11.018 -6.480 -0.876 1.00 51.00 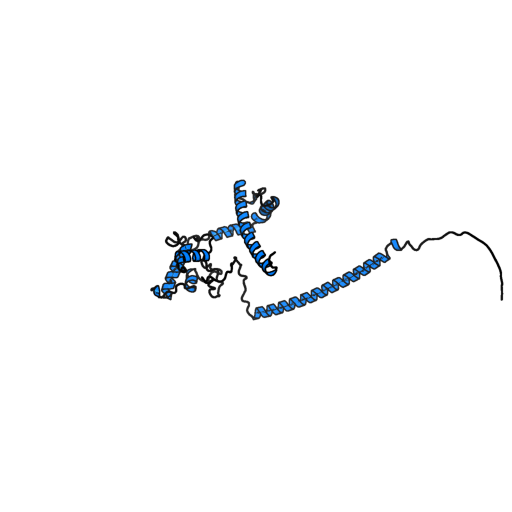188 ILE A CA 1
ATOM 1532 C C . ILE A 1 188 ? 12.211 -7.436 -0.903 1.00 51.00 188 ILE A C 1
ATOM 1534 O O . ILE A 1 188 ? 12.041 -8.588 -0.506 1.00 51.00 188 ILE A O 1
ATOM 1538 N N . THR A 1 189 ? 13.404 -6.980 -1.289 1.00 47.56 189 THR A N 1
ATOM 1539 C CA . THR A 1 189 ? 14.631 -7.730 -0.979 1.00 47.56 189 THR A CA 1
ATOM 1540 C C . THR A 1 189 ? 15.151 -7.294 0.396 1.00 47.56 189 THR A C 1
ATOM 1542 O O . THR A 1 189 ? 15.294 -6.096 0.666 1.00 47.56 189 THR A O 1
ATOM 1545 N N . PRO A 1 190 ? 15.385 -8.229 1.331 1.00 43.19 190 PRO A N 1
ATOM 1546 C CA . PRO A 1 190 ? 16.200 -7.954 2.506 1.00 43.19 190 PRO A CA 1
ATOM 1547 C C . PRO A 1 190 ? 17.643 -7.664 2.074 1.00 43.19 190 PRO A C 1
ATOM 1549 O O . PRO A 1 190 ? 18.128 -8.252 1.107 1.00 43.19 190 PRO A O 1
ATOM 1552 N N . ARG A 1 191 ? 18.341 -6.794 2.814 1.00 41.50 191 ARG A N 1
ATOM 1553 C CA . ARG A 1 191 ? 19.779 -6.543 2.615 1.00 41.50 191 ARG A CA 1
ATOM 1554 C C . ARG A 1 191 ? 20.558 -7.865 2.598 1.00 41.50 191 ARG A C 1
ATOM 1556 O O . ARG A 1 191 ? 20.359 -8.681 3.494 1.00 41.50 191 ARG A O 1
ATOM 1563 N N . GLY A 1 192 ? 21.427 -8.050 1.600 1.00 40.41 192 GLY A N 1
ATOM 1564 C CA . GLY A 1 192 ? 22.358 -9.185 1.524 1.00 40.41 192 GLY A CA 1
ATOM 1565 C C . GLY A 1 192 ? 21.818 -10.510 0.967 1.00 40.41 192 GLY A C 1
ATOM 1566 O O . GLY A 1 192 ? 22.519 -11.511 1.065 1.00 40.41 192 GLY A O 1
ATOM 1567 N N . LYS A 1 193 ? 20.614 -10.560 0.376 1.00 43.59 193 LYS A N 1
ATOM 1568 C CA . LYS A 1 193 ? 20.105 -11.778 -0.290 1.00 43.59 193 LYS A CA 1
ATOM 1569 C C . LYS A 1 193 ? 19.949 -11.578 -1.797 1.00 43.59 193 LYS A C 1
ATOM 1571 O O . LYS A 1 193 ? 19.473 -10.532 -2.235 1.00 43.59 193 LYS A O 1
ATOM 1576 N N . ASN A 1 194 ? 20.319 -12.610 -2.561 1.00 38.34 194 ASN A N 1
ATOM 1577 C CA . ASN A 1 194 ? 20.134 -12.677 -4.011 1.00 38.34 194 ASN A CA 1
ATOM 1578 C C . ASN A 1 194 ? 18.679 -12.378 -4.377 1.00 38.34 194 ASN A C 1
ATOM 1580 O O . ASN A 1 194 ? 17.754 -12.774 -3.662 1.00 38.34 194 ASN A O 1
ATOM 1584 N N . PHE A 1 195 ? 18.494 -11.686 -5.501 1.00 39.28 195 PHE A N 1
ATOM 1585 C CA . PHE A 1 195 ? 17.195 -11.386 -6.089 1.00 39.28 195 PHE A CA 1
ATOM 1586 C C . PHE A 1 195 ? 16.365 -12.672 -6.189 1.00 39.28 195 PHE A C 1
ATOM 1588 O O . PHE A 1 195 ? 16.576 -13.493 -7.082 1.00 39.28 195 PHE A O 1
ATOM 1595 N N . ILE A 1 196 ? 15.402 -12.858 -5.280 1.00 39.84 196 ILE A N 1
ATOM 1596 C CA . ILE A 1 196 ? 14.318 -13.806 -5.519 1.00 39.84 196 ILE A CA 1
ATOM 1597 C C . ILE A 1 196 ? 13.437 -13.116 -6.547 1.00 39.84 196 ILE A C 1
ATOM 1599 O O . ILE A 1 196 ? 12.474 -12.425 -6.210 1.00 39.84 196 ILE A O 1
ATOM 1603 N N . SER A 1 197 ? 13.819 -13.269 -7.815 1.00 37.78 197 SER A N 1
ATOM 1604 C CA . SER A 1 197 ? 12.910 -13.079 -8.927 1.00 37.78 197 SER A CA 1
ATOM 1605 C C . SER A 1 197 ? 11.700 -13.935 -8.586 1.00 37.78 197 SER A C 1
ATOM 1607 O O . SER A 1 197 ? 11.762 -15.162 -8.676 1.00 37.78 197 SER A O 1
ATOM 1609 N N . THR A 1 198 ? 10.594 -13.319 -8.160 1.00 36.88 198 THR A N 1
ATOM 1610 C CA . THR A 1 198 ? 9.295 -13.937 -8.417 1.00 36.88 198 THR A CA 1
ATOM 1611 C C . THR A 1 198 ? 9.181 -13.857 -9.921 1.00 36.88 198 THR A C 1
ATOM 1613 O O . THR A 1 198 ? 8.738 -12.860 -10.488 1.00 36.88 198 THR A O 1
ATOM 1616 N N . SER A 1 199 ? 9.805 -14.850 -10.545 1.00 34.41 199 SER A N 1
ATOM 1617 C CA . SER A 1 199 ? 9.950 -14.948 -11.969 1.00 34.41 199 SER A CA 1
ATOM 1618 C C . SER A 1 199 ? 8.573 -14.787 -12.567 1.00 34.41 199 SER A C 1
ATOM 1620 O O . SER A 1 199 ? 7.567 -15.232 -12.012 1.00 34.41 199 SER A O 1
ATOM 1622 N N . ILE A 1 200 ? 8.557 -14.169 -13.730 1.00 40.81 200 ILE A N 1
ATOM 1623 C CA . ILE A 1 200 ? 7.409 -14.004 -14.601 1.00 40.81 200 ILE A CA 1
ATOM 1624 C C . ILE A 1 200 ? 7.023 -15.391 -15.194 1.00 40.81 200 ILE A C 1
ATOM 1626 O O . ILE A 1 200 ? 6.706 -15.519 -16.375 1.00 40.81 200 ILE A O 1
ATOM 1630 N N . ASN A 1 201 ? 7.163 -16.457 -14.403 1.00 32.00 201 ASN A N 1
ATOM 1631 C CA . ASN A 1 201 ? 6.879 -17.838 -14.726 1.00 32.00 201 ASN A CA 1
ATOM 1632 C C . ASN A 1 201 ? 5.488 -18.140 -14.184 1.00 32.00 201 ASN A C 1
ATOM 1634 O O . ASN A 1 201 ? 5.261 -18.201 -12.975 1.00 32.00 201 ASN A O 1
ATOM 1638 N N . ALA A 1 202 ? 4.557 -18.312 -15.116 1.00 38.00 202 ALA A N 1
ATOM 1639 C CA . ALA A 1 202 ? 3.305 -18.996 -14.872 1.00 38.00 202 ALA A CA 1
ATOM 1640 C C . ALA A 1 202 ? 3.634 -20.380 -14.287 1.00 38.00 202 ALA A C 1
ATOM 1642 O O . ALA A 1 202 ? 4.261 -21.197 -14.956 1.00 38.00 202 ALA A O 1
ATOM 1643 N N . GLY A 1 203 ? 3.291 -20.622 -13.024 1.00 29.69 203 GLY A N 1
ATOM 1644 C CA . GLY A 1 203 ? 3.597 -21.900 -12.386 1.00 29.69 203 GLY A CA 1
ATOM 1645 C C . GLY A 1 203 ? 3.165 -21.974 -10.935 1.00 29.69 203 GLY A C 1
ATOM 1646 O O . GLY A 1 203 ? 2.191 -22.650 -10.633 1.00 29.69 203 GLY A O 1
ATOM 1647 N N . ASP A 1 204 ? 3.825 -21.242 -10.040 1.00 26.00 204 ASP A N 1
ATOM 1648 C CA . ASP A 1 204 ? 3.636 -21.465 -8.607 1.00 26.00 204 ASP A CA 1
ATOM 1649 C C . ASP A 1 204 ? 3.035 -20.257 -7.900 1.00 26.00 204 ASP A C 1
ATOM 1651 O O . ASP A 1 204 ? 3.675 -19.252 -7.585 1.00 26.00 204 ASP A O 1
ATOM 1655 N N . ALA A 1 205 ? 1.741 -20.390 -7.628 1.00 35.22 205 ALA A N 1
ATOM 1656 C CA . ALA A 1 205 ? 1.025 -19.537 -6.713 1.00 35.22 205 ALA A CA 1
ATOM 1657 C C . ALA A 1 205 ? 1.674 -19.597 -5.320 1.00 35.22 205 ALA A C 1
ATOM 1659 O O . ALA A 1 205 ? 1.560 -20.591 -4.607 1.00 35.22 205 ALA A O 1
ATOM 1660 N N . SER A 1 206 ? 2.221 -18.475 -4.858 1.00 30.27 206 SER A N 1
ATOM 1661 C CA . SER A 1 206 ? 2.062 -18.123 -3.452 1.00 30.27 206 SER A CA 1
ATOM 1662 C C . SER A 1 206 ? 1.522 -16.703 -3.361 1.00 30.27 206 SER A C 1
ATOM 1664 O O . SER A 1 206 ? 2.156 -15.719 -3.742 1.00 30.27 206 SER A O 1
ATOM 1666 N N . TYR A 1 207 ? 0.278 -16.606 -2.894 1.00 30.59 207 TYR A N 1
ATOM 1667 C CA . TYR A 1 207 ? -0.283 -15.369 -2.378 1.00 30.59 207 TYR A CA 1
ATOM 1668 C C . TYR A 1 207 ? 0.612 -14.924 -1.223 1.00 30.59 207 TYR A C 1
ATOM 1670 O O . TYR A 1 207 ? 0.419 -15.340 -0.081 1.00 30.59 207 TYR A O 1
ATOM 1678 N N . SER A 1 208 ? 1.601 -14.084 -1.511 1.00 31.86 208 SER A N 1
ATOM 1679 C CA . SER A 1 208 ? 2.349 -13.402 -0.466 1.00 31.86 208 SER A CA 1
ATOM 1680 C C . SER A 1 208 ? 1.452 -12.288 0.066 1.00 31.86 208 SER A C 1
ATOM 1682 O O . SER A 1 208 ? 1.516 -11.124 -0.334 1.00 31.86 208 SER A O 1
ATOM 1684 N N . ALA A 1 209 ? 0.531 -12.691 0.946 1.00 27.84 209 ALA A N 1
ATOM 1685 C CA . ALA A 1 209 ? -0.024 -11.813 1.956 1.00 27.84 209 ALA A CA 1
ATOM 1686 C C . ALA A 1 209 ? 1.139 -11.046 2.589 1.00 27.84 209 ALA A C 1
ATOM 1688 O O . ALA A 1 209 ? 2.230 -11.594 2.727 1.00 27.84 209 ALA A O 1
ATOM 1689 N N . CYS A 1 210 ? 0.910 -9.787 2.953 1.00 26.55 210 CYS A N 1
ATOM 1690 C CA . CYS A 1 210 ? 1.860 -8.928 3.647 1.00 26.55 210 CYS A CA 1
ATOM 1691 C C . CYS A 1 210 ? 2.330 -9.569 4.967 1.00 26.55 210 CYS A C 1
ATOM 1693 O O . CYS A 1 210 ? 1.902 -9.179 6.053 1.00 26.55 210 CYS A O 1
ATOM 1695 N N . SER A 1 211 ? 3.222 -10.546 4.886 1.00 26.77 211 SER A N 1
ATOM 1696 C CA . SER A 1 211 ? 3.913 -11.125 6.013 1.00 26.77 211 SER A CA 1
ATOM 1697 C C . SER A 1 211 ? 5.034 -10.164 6.348 1.00 26.77 211 SER A C 1
ATOM 1699 O O . SER A 1 211 ? 5.914 -9.861 5.539 1.00 26.77 211 SER A O 1
ATOM 1701 N N . ARG A 1 212 ? 4.975 -9.631 7.569 1.00 26.67 212 ARG A N 1
ATOM 1702 C CA . ARG A 1 212 ? 6.161 -9.086 8.222 1.00 26.67 212 ARG A CA 1
ATOM 1703 C C . ARG A 1 212 ? 7.278 -10.132 8.054 1.00 26.67 212 ARG A C 1
ATOM 1705 O O . ARG A 1 212 ? 7.042 -11.278 8.423 1.00 26.67 212 ARG A O 1
ATOM 1712 N N . PRO A 1 213 ? 8.465 -9.780 7.536 1.00 30.59 213 PRO A N 1
ATOM 1713 C CA . PRO A 1 213 ? 9.634 -10.607 7.711 1.00 30.59 213 PRO A CA 1
ATOM 1714 C C . PRO A 1 213 ? 9.816 -10.705 9.217 1.00 30.59 213 PRO A C 1
ATOM 1716 O O . PRO A 1 213 ? 10.037 -9.686 9.883 1.00 30.59 213 PRO A O 1
ATOM 1719 N N . ASN A 1 214 ? 9.658 -11.914 9.747 1.00 29.06 214 ASN A N 1
ATOM 1720 C CA . ASN A 1 214 ? 10.357 -12.248 10.966 1.00 29.06 214 ASN A CA 1
ATOM 1721 C C . ASN A 1 214 ? 11.824 -11.946 10.688 1.00 29.06 214 ASN A C 1
ATOM 1723 O O . ASN A 1 214 ? 12.391 -12.367 9.680 1.00 29.06 214 ASN A O 1
ATOM 1727 N N . HIS A 1 215 ? 12.385 -11.100 11.534 1.00 29.58 215 HIS A N 1
ATOM 1728 C CA . HIS A 1 215 ? 13.795 -10.803 11.516 1.00 29.58 215 HIS A CA 1
ATOM 1729 C C . HIS A 1 215 ? 14.497 -12.061 12.029 1.00 29.58 215 HIS A C 1
ATOM 1731 O O . HIS A 1 215 ? 14.722 -12.203 13.227 1.00 29.58 215 HIS A O 1
ATOM 1737 N N . GLU A 1 216 ? 14.781 -13.006 11.137 1.00 34.72 216 GLU A N 1
ATOM 1738 C CA . GLU A 1 216 ? 15.827 -13.989 11.390 1.00 34.72 216 GLU A CA 1
ATOM 1739 C C . GLU A 1 216 ? 17.124 -13.184 11.413 1.00 34.72 216 GLU A C 1
ATOM 1741 O O . GLU A 1 216 ? 17.631 -12.737 10.383 1.00 34.72 216 GLU A O 1
ATOM 1746 N N . ARG A 1 217 ? 17.565 -12.845 12.627 1.00 42.84 217 ARG A N 1
ATOM 1747 C CA . ARG A 1 217 ? 18.946 -12.448 12.863 1.00 42.84 217 ARG A CA 1
ATOM 1748 C C . ARG A 1 217 ? 19.784 -13.643 12.429 1.00 42.84 217 ARG A C 1
ATOM 1750 O O . ARG A 1 217 ? 19.551 -14.739 12.929 1.00 42.84 217 ARG A O 1
ATOM 1757 N N . GLU A 1 218 ? 20.717 -13.439 11.507 1.00 42.75 218 GLU A N 1
ATOM 1758 C CA . GLU A 1 218 ? 21.821 -14.376 11.319 1.00 42.75 218 GLU A CA 1
ATOM 1759 C C . GLU A 1 218 ? 22.621 -14.372 12.625 1.00 42.75 218 GLU A C 1
ATOM 1761 O O . GLU A 1 218 ? 23.490 -13.534 12.848 1.00 42.75 218 GLU A O 1
ATOM 1766 N N . GLN A 1 219 ? 22.214 -15.235 13.551 1.00 48.09 219 GLN A N 1
ATOM 1767 C CA . GLN A 1 219 ? 22.983 -15.558 14.737 1.00 48.09 219 GLN A CA 1
ATOM 1768 C C . GLN A 1 219 ? 24.113 -16.467 14.277 1.00 48.09 219 GLN A C 1
ATOM 1770 O O . GLN A 1 219 ? 23.890 -17.435 13.545 1.00 48.09 219 GLN A O 1
ATOM 1775 N N . THR A 1 220 ? 25.338 -16.118 14.654 1.00 49.59 220 THR A N 1
ATOM 1776 C CA . THR A 1 220 ? 26.511 -16.936 14.332 1.00 49.59 220 THR A CA 1
ATOM 1777 C C . THR A 1 220 ? 26.311 -18.357 14.890 1.00 49.59 220 THR A C 1
ATOM 1779 O O . THR A 1 220 ? 25.651 -18.497 15.921 1.00 49.59 220 THR A O 1
ATOM 1782 N N . PRO A 1 221 ? 26.849 -19.421 14.263 1.00 58.59 221 PRO A N 1
ATOM 1783 C CA . PRO A 1 221 ? 26.641 -20.804 14.719 1.00 58.59 221 PRO A CA 1
ATOM 1784 C C . PRO A 1 221 ? 26.914 -21.017 16.220 1.00 58.59 221 PRO A C 1
ATOM 1786 O O . PRO A 1 221 ? 26.175 -21.727 16.891 1.00 58.59 221 PRO A O 1
ATOM 1789 N N . ILE A 1 222 ? 27.895 -20.291 16.764 1.00 62.78 222 ILE A N 1
ATOM 1790 C CA . ILE A 1 222 ? 28.280 -20.292 18.185 1.00 62.78 222 ILE A CA 1
ATOM 1791 C C . ILE A 1 222 ? 27.147 -19.775 19.087 1.00 62.78 222 ILE A C 1
ATOM 1793 O O . ILE A 1 222 ? 26.915 -20.289 20.176 1.00 62.78 222 ILE A O 1
ATOM 1797 N N . GLU A 1 223 ? 26.416 -18.757 18.640 1.00 69.12 223 GLU A N 1
ATOM 1798 C CA . GLU A 1 223 ? 25.319 -18.157 19.400 1.00 69.12 223 GLU A CA 1
ATOM 1799 C C . GLU A 1 223 ? 24.084 -19.074 19.410 1.00 69.12 223 GLU A C 1
ATOM 1801 O O . GLU A 1 223 ? 23.383 -19.153 20.415 1.00 69.12 223 GLU A O 1
ATOM 1806 N N . ILE A 1 224 ? 23.858 -19.830 18.328 1.00 68.50 224 ILE A N 1
ATOM 1807 C CA . ILE A 1 224 ? 22.806 -20.854 18.258 1.00 68.50 224 ILE A CA 1
ATOM 1808 C C . ILE A 1 224 ? 23.115 -22.017 19.207 1.00 68.50 224 ILE A C 1
ATOM 1810 O O . ILE A 1 224 ? 22.205 -22.485 19.892 1.00 68.50 224 ILE A O 1
ATOM 1814 N N . ASP A 1 225 ? 24.366 -22.469 19.269 1.00 71.44 225 ASP A N 1
ATOM 1815 C CA . ASP A 1 225 ? 24.769 -23.568 20.153 1.00 71.44 225 ASP A CA 1
ATOM 1816 C C . ASP A 1 225 ? 24.698 -23.161 21.632 1.00 71.44 225 ASP A C 1
ATOM 1818 O O . ASP A 1 225 ? 24.094 -23.877 22.432 1.00 71.44 225 ASP A O 1
ATOM 1822 N N . ASN A 1 226 ? 25.153 -21.952 21.978 1.00 76.94 226 ASN A N 1
ATOM 1823 C CA . ASN A 1 226 ? 25.009 -21.410 23.334 1.00 76.94 226 ASN A CA 1
ATOM 1824 C C . ASN A 1 226 ? 23.531 -21.283 23.747 1.00 76.94 226 ASN A C 1
ATOM 1826 O O . ASN A 1 226 ? 23.151 -21.656 24.857 1.00 76.94 226 ASN A O 1
ATOM 1830 N N . LEU A 1 227 ? 22.664 -20.806 22.845 1.00 77.12 227 LEU A N 1
ATOM 1831 C CA . LEU A 1 227 ? 21.225 -20.711 23.113 1.00 77.12 227 LEU A CA 1
ATOM 1832 C C . LEU A 1 227 ? 20.566 -22.090 23.251 1.00 77.12 227 LEU A C 1
ATOM 1834 O O . LEU A 1 227 ? 19.614 -22.239 24.019 1.00 77.12 227 LEU A O 1
ATOM 1838 N N . ARG A 1 228 ? 21.049 -23.114 22.537 1.00 76.88 228 ARG A N 1
ATOM 1839 C CA . ARG A 1 228 ? 20.570 -24.495 22.703 1.00 76.88 228 ARG A CA 1
ATOM 1840 C C . ARG A 1 228 ? 20.931 -25.038 24.081 1.00 76.88 228 ARG A C 1
ATOM 1842 O O . ARG A 1 228 ? 20.055 -25.626 24.716 1.00 76.88 228 ARG A O 1
ATOM 1849 N N . GLU A 1 229 ? 22.150 -24.793 24.556 1.00 83.50 229 GLU A N 1
ATOM 1850 C CA . GLU A 1 229 ? 22.577 -25.179 25.905 1.00 83.50 229 GLU A CA 1
ATOM 1851 C C . GLU A 1 229 ? 21.756 -24.468 26.991 1.00 83.50 229 GLU A C 1
ATOM 1853 O O . GLU A 1 229 ? 21.236 -25.116 27.906 1.00 83.50 229 GLU A O 1
ATOM 1858 N N . GLU A 1 230 ? 21.522 -23.159 26.860 1.00 84.12 230 GLU A N 1
ATOM 1859 C CA . GLU A 1 230 ? 20.671 -22.431 27.809 1.00 84.12 230 GLU A CA 1
ATOM 1860 C C . GLU A 1 230 ? 19.233 -22.962 27.821 1.00 84.12 230 GLU A C 1
ATOM 1862 O O . GLU A 1 230 ? 18.643 -23.142 28.889 1.00 84.12 230 GLU A O 1
ATOM 1867 N N . VAL A 1 231 ? 18.667 -23.281 26.653 1.00 84.81 231 VAL A N 1
ATOM 1868 C CA . VAL A 1 231 ? 17.324 -23.869 26.558 1.00 84.81 231 VAL A CA 1
ATOM 1869 C C . VAL A 1 231 ? 17.274 -25.256 27.201 1.00 84.81 231 VAL A C 1
ATOM 1871 O O . VAL A 1 231 ? 16.271 -25.574 27.842 1.00 84.81 231 VAL A O 1
ATOM 1874 N N . THR A 1 232 ? 18.321 -26.080 27.077 1.00 86.00 232 THR A N 1
ATOM 1875 C CA . THR A 1 232 ? 18.381 -27.370 27.790 1.00 86.00 232 THR A CA 1
ATOM 1876 C C . THR A 1 232 ? 18.422 -27.176 29.303 1.00 86.00 232 THR A C 1
ATOM 1878 O O . THR A 1 232 ? 17.613 -27.760 30.017 1.00 86.00 232 THR A O 1
ATOM 1881 N N . LEU A 1 233 ? 19.242 -26.243 29.785 1.00 89.88 233 LEU A N 1
ATOM 1882 C CA . LEU A 1 233 ? 19.366 -25.938 31.207 1.00 89.88 233 LEU A CA 1
ATOM 1883 C C . LEU A 1 233 ? 18.068 -25.366 31.805 1.00 89.88 233 LEU A C 1
ATOM 1885 O O . LEU A 1 233 ? 17.727 -25.640 32.957 1.00 89.88 233 LEU A O 1
ATOM 1889 N N . VAL A 1 234 ? 17.338 -24.542 31.048 1.00 88.25 234 VAL A N 1
ATOM 1890 C CA . VAL A 1 234 ? 16.037 -23.998 31.469 1.00 88.25 234 VAL A CA 1
ATOM 1891 C C . VAL A 1 234 ? 14.971 -25.093 31.508 1.00 88.25 234 VAL A C 1
ATOM 1893 O O . VAL A 1 234 ? 14.173 -25.115 32.446 1.00 88.25 234 VAL A O 1
ATOM 1896 N N . LYS A 1 235 ? 14.974 -26.025 30.546 1.00 89.62 235 LYS A N 1
ATOM 1897 C CA . LYS A 1 235 ? 14.064 -27.181 30.555 1.00 89.62 235 LYS A CA 1
ATOM 1898 C C . LYS A 1 235 ? 14.287 -28.067 31.777 1.00 89.62 235 LYS A C 1
ATOM 1900 O O . LYS A 1 235 ? 13.318 -28.391 32.455 1.00 89.62 235 LYS A O 1
ATOM 1905 N N . ASP A 1 236 ? 15.537 -28.366 32.116 1.00 89.12 236 ASP A N 1
ATOM 1906 C CA . ASP A 1 236 ? 15.857 -29.185 33.291 1.00 89.12 236 ASP A CA 1
ATOM 1907 C C . ASP A 1 236 ? 15.425 -28.505 34.599 1.00 89.12 236 ASP A C 1
ATOM 1909 O O . ASP A 1 236 ? 14.920 -29.151 35.520 1.00 89.12 236 ASP A O 1
ATOM 1913 N N . ARG A 1 237 ? 15.547 -27.172 34.677 1.00 89.19 237 ARG A N 1
ATOM 1914 C CA . ARG A 1 237 ? 15.026 -26.402 35.817 1.00 89.19 237 ARG A CA 1
ATOM 1915 C C . ARG A 1 237 ? 13.502 -26.413 35.893 1.00 89.19 237 ARG A C 1
ATOM 1917 O O . ARG A 1 237 ? 12.977 -26.458 37.003 1.00 89.19 237 ARG A O 1
ATOM 1924 N N . MET A 1 238 ? 12.802 -26.367 34.759 1.00 83.88 238 MET A N 1
ATOM 1925 C CA . MET A 1 238 ? 11.342 -26.493 34.726 1.00 83.88 238 MET A CA 1
ATOM 1926 C C . MET A 1 238 ? 10.893 -27.858 35.241 1.00 83.88 238 MET A C 1
ATOM 1928 O O . MET A 1 238 ? 10.041 -27.894 36.119 1.00 83.88 238 MET A O 1
ATOM 1932 N N . ILE A 1 239 ? 11.525 -28.942 34.786 1.00 88.25 239 ILE A N 1
ATOM 1933 C CA . ILE A 1 239 ? 11.216 -30.304 35.249 1.00 88.25 239 ILE A CA 1
ATOM 1934 C C . ILE A 1 239 ? 11.407 -30.409 36.771 1.00 88.25 239 ILE A C 1
ATOM 1936 O O . ILE A 1 239 ? 10.532 -30.883 37.485 1.00 88.25 239 ILE A O 1
ATOM 1940 N N . ASN A 1 240 ? 12.507 -29.871 37.308 1.00 87.25 240 ASN A N 1
ATOM 1941 C CA . ASN A 1 240 ? 12.753 -29.883 38.755 1.00 87.25 240 ASN A CA 1
ATOM 1942 C C . ASN A 1 240 ? 11.728 -29.045 39.550 1.00 87.25 240 ASN A C 1
ATOM 1944 O O . ASN A 1 240 ? 11.393 -29.372 40.689 1.00 87.25 240 ASN A O 1
ATOM 1948 N N . LEU A 1 241 ? 11.246 -27.938 38.977 1.00 86.19 241 LEU A N 1
ATOM 1949 C CA . LEU A 1 241 ? 10.192 -27.125 39.587 1.00 86.19 241 LEU A CA 1
ATOM 1950 C C . LEU A 1 241 ? 8.835 -27.833 39.544 1.00 86.19 241 LEU A C 1
ATOM 1952 O O . LEU A 1 241 ? 8.108 -27.760 40.531 1.00 86.19 241 LEU A O 1
ATOM 1956 N N . GLU A 1 242 ? 8.516 -28.528 38.452 1.00 85.19 242 GLU A N 1
ATOM 1957 C CA . GLU A 1 242 ? 7.304 -29.345 38.325 1.00 85.19 242 GLU A CA 1
ATOM 1958 C C . GLU A 1 242 ? 7.284 -30.455 39.386 1.00 85.19 242 GLU A C 1
ATOM 1960 O O . GLU A 1 242 ? 6.326 -30.521 40.158 1.00 85.19 242 GLU A O 1
ATOM 1965 N N . ASP A 1 243 ? 8.384 -31.199 39.552 1.00 89.00 243 ASP A N 1
ATOM 1966 C CA . ASP A 1 243 ? 8.526 -32.219 40.606 1.00 89.00 243 ASP A CA 1
ATOM 1967 C C . ASP A 1 243 ? 8.343 -31.635 42.021 1.00 89.00 243 ASP A C 1
ATOM 1969 O O . ASP A 1 243 ? 7.732 -32.246 42.904 1.00 89.00 243 ASP A O 1
ATOM 1973 N N . LYS A 1 244 ? 8.862 -30.424 42.273 1.00 87.62 244 LYS A N 1
ATOM 1974 C CA . LYS A 1 244 ? 8.703 -29.745 43.573 1.00 87.62 244 LYS A CA 1
ATOM 1975 C C . LYS A 1 244 ? 7.264 -29.316 43.834 1.00 87.62 244 LYS A C 1
ATOM 1977 O O . LYS A 1 244 ? 6.811 -29.415 44.976 1.00 87.62 244 LYS A O 1
ATOM 1982 N N . VAL A 1 245 ? 6.564 -28.834 42.809 1.00 89.75 245 VAL A N 1
ATOM 1983 C CA . VAL A 1 245 ? 5.151 -28.448 42.910 1.00 89.75 245 VAL A CA 1
ATOM 1984 C C . VAL A 1 245 ? 4.281 -29.680 43.144 1.00 89.75 245 VAL A C 1
ATOM 1986 O O . VAL A 1 245 ? 3.396 -29.636 43.996 1.00 89.75 245 VAL A O 1
ATOM 1989 N N . GLU A 1 246 ? 4.560 -30.793 42.463 1.00 88.75 246 GLU A N 1
ATOM 1990 C CA . GLU A 1 246 ? 3.830 -32.049 42.654 1.00 88.75 246 GLU A CA 1
ATOM 1991 C C . GLU A 1 246 ? 4.037 -32.619 44.063 1.00 88.75 246 GLU A C 1
ATOM 1993 O O . GLU A 1 246 ? 3.071 -32.983 44.739 1.00 88.75 246 GLU A O 1
ATOM 1998 N N . LYS A 1 247 ? 5.274 -32.586 44.574 1.00 88.00 247 LYS A N 1
ATOM 1999 C CA . LYS A 1 247 ? 5.562 -32.991 45.955 1.00 88.00 247 LYS A CA 1
ATOM 2000 C C . LYS A 1 247 ? 4.838 -32.113 46.981 1.00 88.00 247 LYS A C 1
ATOM 2002 O O . LYS A 1 247 ? 4.223 -32.642 47.902 1.00 88.00 247 LYS A O 1
ATOM 2007 N N . GLN A 1 248 ? 4.845 -30.789 46.801 1.00 82.56 248 GLN A N 1
ATOM 2008 C CA . GLN A 1 248 ? 4.081 -29.888 47.672 1.00 82.56 248 GLN A CA 1
ATOM 2009 C C . GLN A 1 248 ? 2.574 -30.157 47.600 1.00 82.56 248 GLN A C 1
ATOM 2011 O O . GLN A 1 248 ? 1.900 -30.114 48.628 1.00 82.56 248 GLN A O 1
ATOM 2016 N N . ALA A 1 249 ? 2.031 -30.454 46.418 1.00 84.50 249 ALA A N 1
ATOM 2017 C CA . ALA A 1 249 ? 0.621 -30.800 46.267 1.00 84.50 249 ALA A CA 1
ATOM 2018 C C . ALA A 1 249 ? 0.264 -32.088 47.032 1.00 84.50 249 ALA A C 1
ATOM 2020 O O . ALA A 1 249 ? -0.773 -32.120 47.697 1.00 84.50 249 ALA A O 1
ATOM 2021 N N . SER A 1 250 ? 1.141 -33.100 47.007 1.00 86.69 250 SER A N 1
ATOM 2022 C CA . SER A 1 250 ? 0.995 -34.325 47.808 1.00 86.69 250 SER A CA 1
ATOM 2023 C C . SER A 1 250 ? 1.009 -34.031 49.309 1.00 86.69 250 SER A C 1
ATOM 2025 O O . SER A 1 250 ? 0.072 -34.406 50.010 1.00 86.69 250 SER A O 1
ATOM 2027 N N . ASP A 1 251 ? 2.006 -33.283 49.796 1.00 85.94 251 ASP A N 1
ATOM 2028 C CA . ASP A 1 251 ? 2.119 -32.931 51.219 1.00 85.94 251 ASP A CA 1
ATOM 2029 C C . ASP A 1 251 ? 0.876 -32.151 51.700 1.00 85.94 251 ASP A C 1
ATOM 2031 O O . ASP A 1 251 ? 0.354 -32.371 52.796 1.00 85.94 251 ASP A O 1
ATOM 2035 N N . THR A 1 252 ? 0.345 -31.263 50.853 1.00 82.75 252 THR A N 1
ATOM 2036 C CA . THR A 1 252 ? -0.866 -30.485 51.162 1.00 82.75 252 THR A CA 1
ATOM 2037 C C . THR A 1 252 ? -2.117 -31.370 51.197 1.00 82.75 252 THR A C 1
ATOM 2039 O O . THR A 1 252 ? -3.006 -31.152 52.025 1.00 82.75 252 THR A O 1
ATOM 2042 N N . ALA A 1 253 ? -2.198 -32.379 50.324 1.00 85.25 253 ALA A N 1
ATOM 2043 C CA . ALA A 1 253 ? -3.292 -33.345 50.311 1.00 85.25 253 ALA A CA 1
ATOM 2044 C C . ALA A 1 253 ? -3.284 -34.233 51.566 1.00 85.25 253 ALA A C 1
ATOM 2046 O O . ALA A 1 253 ? -4.342 -34.456 52.161 1.00 85.25 253 ALA A O 1
ATOM 2047 N N . ASP A 1 254 ? -2.105 -34.665 52.016 1.00 85.94 254 ASP A N 1
ATOM 2048 C CA . ASP A 1 254 ? -1.951 -35.454 53.241 1.00 85.94 254 ASP A CA 1
ATOM 2049 C C . ASP A 1 254 ? -2.338 -34.650 54.488 1.00 85.94 254 ASP A C 1
ATOM 2051 O O . ASP A 1 254 ? -3.092 -35.137 55.337 1.00 85.94 254 ASP A O 1
ATOM 2055 N N . ILE A 1 255 ? -1.920 -33.380 54.564 1.00 82.44 255 ILE A N 1
ATOM 2056 C CA . ILE A 1 255 ? -2.341 -32.462 55.634 1.00 82.44 255 ILE A CA 1
ATOM 2057 C C . ILE A 1 255 ? -3.862 -32.281 55.621 1.00 82.44 255 ILE A C 1
ATOM 2059 O O . ILE A 1 255 ? -4.504 -32.336 56.672 1.00 82.44 255 ILE A O 1
ATOM 2063 N N . LYS A 1 256 ? -4.466 -32.097 54.442 1.00 83.19 256 LYS A N 1
ATOM 2064 C CA . LYS A 1 256 ? -5.919 -31.936 54.318 1.00 83.19 256 LYS A CA 1
ATOM 2065 C C . LYS A 1 256 ? -6.670 -33.183 54.792 1.00 83.19 256 LYS A C 1
ATOM 2067 O O . LYS A 1 256 ? -7.636 -33.057 55.539 1.00 83.19 256 LYS A O 1
ATOM 2072 N N . LYS A 1 257 ? -6.193 -34.377 54.434 1.00 86.25 257 LYS A N 1
ATOM 2073 C CA . LYS A 1 257 ? -6.767 -35.653 54.880 1.00 86.25 257 LYS A CA 1
ATOM 2074 C C . LYS A 1 257 ? -6.679 -35.824 56.399 1.00 86.25 257 LYS A C 1
ATOM 2076 O O . LYS A 1 257 ? -7.641 -36.272 57.018 1.00 86.25 257 LYS A O 1
ATOM 2081 N N . TYR A 1 258 ? -5.557 -35.439 57.006 1.00 82.75 258 TYR A N 1
ATOM 2082 C CA . TYR A 1 258 ? -5.402 -35.448 58.463 1.00 82.75 258 TYR A CA 1
ATOM 2083 C C . TYR A 1 258 ? -6.387 -34.488 59.151 1.00 82.75 258 TYR A C 1
ATOM 2085 O O . TYR A 1 258 ? -7.027 -34.854 60.136 1.00 82.75 258 TYR A O 1
ATOM 2093 N N . LEU A 1 259 ? -6.568 -33.280 58.607 1.00 80.19 259 LEU A N 1
ATOM 2094 C CA . LEU A 1 259 ? -7.536 -32.309 59.129 1.00 80.19 259 LEU A CA 1
ATOM 2095 C C . LEU A 1 259 ? -8.985 -32.795 58.988 1.00 80.19 259 LEU A C 1
ATOM 2097 O O . LEU A 1 259 ? -9.765 -32.638 59.924 1.00 80.19 259 LEU A O 1
ATOM 2101 N N . GLU A 1 260 ? -9.339 -33.432 57.870 1.00 82.75 260 GLU A N 1
ATOM 2102 C CA . GLU A 1 260 ? -10.661 -34.039 57.668 1.00 82.75 260 GLU A CA 1
ATOM 2103 C C . GLU A 1 260 ? -10.925 -35.175 58.670 1.00 82.75 260 GLU A C 1
ATOM 2105 O O . GLU A 1 260 ? -12.000 -35.227 59.266 1.00 82.75 260 GLU A O 1
ATOM 2110 N N . GLN A 1 261 ? -9.934 -36.035 58.934 1.00 81.44 261 GLN A N 1
ATOM 2111 C CA . GLN A 1 261 ? -10.038 -37.088 59.955 1.00 81.44 261 GLN A CA 1
ATOM 2112 C C . GLN A 1 261 ? -10.203 -36.516 61.370 1.00 81.44 261 GLN A C 1
ATOM 2114 O O . GLN A 1 261 ? -11.025 -37.004 62.148 1.00 81.44 261 GLN A O 1
ATOM 2119 N N . MET A 1 262 ? -9.459 -35.460 61.704 1.00 77.12 262 MET A N 1
ATOM 2120 C CA . MET A 1 262 ? -9.603 -34.758 62.982 1.00 77.12 262 MET A CA 1
ATOM 2121 C C . MET A 1 262 ? -10.985 -34.104 63.116 1.00 77.12 262 MET A C 1
ATOM 2123 O O . MET A 1 262 ? -11.599 -34.189 64.177 1.00 77.12 262 MET A O 1
ATOM 2127 N N . MET A 1 263 ? -11.515 -33.498 62.051 1.00 76.56 263 MET A N 1
ATOM 2128 C CA . MET A 1 263 ? -12.864 -32.920 62.055 1.00 76.56 263 MET A CA 1
ATOM 2129 C C . MET A 1 263 ? -13.971 -33.982 62.162 1.00 76.56 263 MET A C 1
ATOM 2131 O O . MET A 1 263 ? -14.984 -33.718 62.808 1.00 76.56 263 MET A O 1
ATOM 2135 N N . ASP A 1 264 ? -13.783 -35.184 61.604 1.00 75.12 264 ASP A N 1
ATOM 2136 C CA . ASP A 1 264 ? -14.739 -36.296 61.739 1.00 75.12 264 ASP A CA 1
ATOM 2137 C C . ASP A 1 264 ? -14.772 -36.876 63.168 1.00 75.12 264 ASP A C 1
ATOM 2139 O O . ASP A 1 264 ? -15.845 -37.178 63.691 1.00 75.12 264 ASP A O 1
ATOM 2143 N N . MET A 1 265 ? -13.623 -36.954 63.855 1.00 65.00 265 MET A N 1
ATOM 2144 C CA . MET A 1 265 ? -13.562 -37.394 65.262 1.00 65.00 265 MET A CA 1
ATOM 2145 C C . MET A 1 265 ? -14.255 -36.431 66.238 1.00 65.00 265 MET A C 1
ATOM 2147 O O . MET A 1 265 ? -14.765 -36.870 67.268 1.00 65.00 265 MET A O 1
ATOM 2151 N N . PHE A 1 266 ? -14.289 -35.133 65.926 1.00 63.25 266 PHE A N 1
ATOM 2152 C CA . PHE A 1 266 ? -14.933 -34.099 66.747 1.00 63.25 266 PHE A CA 1
ATOM 2153 C C . PHE A 1 266 ? -16.351 -33.740 66.277 1.00 63.25 266 PHE A C 1
ATOM 2155 O O . PHE A 1 266 ? -16.950 -32.792 66.786 1.00 63.25 266 PHE A O 1
ATOM 2162 N N . ASN A 1 267 ? -16.915 -34.502 65.335 1.00 62.41 267 ASN A N 1
ATOM 2163 C CA . ASN A 1 267 ? -18.267 -34.290 64.843 1.00 62.41 267 ASN A CA 1
ATOM 2164 C C . ASN A 1 267 ? -19.307 -34.642 65.936 1.00 62.41 267 ASN A C 1
ATOM 2166 O O . ASN A 1 267 ? -19.452 -35.817 66.301 1.00 62.41 267 ASN A O 1
ATOM 2170 N N . PRO A 1 268 ? -20.076 -33.664 66.457 1.00 56.81 268 PRO A N 1
ATOM 2171 C CA . PRO A 1 268 ? -20.991 -33.874 67.580 1.00 56.81 268 PRO A CA 1
ATOM 2172 C C . PRO A 1 268 ? -22.126 -34.865 67.276 1.00 56.81 268 PRO A C 1
ATOM 2174 O O . PRO A 1 268 ? -22.725 -35.393 68.206 1.00 56.81 268 PRO A O 1
ATOM 2177 N N . ALA A 1 269 ? -22.389 -35.195 66.005 1.00 55.56 269 ALA A N 1
ATOM 2178 C CA . ALA A 1 269 ? -23.379 -36.206 65.626 1.00 55.56 269 ALA A CA 1
ATOM 2179 C C . ALA A 1 269 ? -23.003 -37.644 66.050 1.00 55.56 269 ALA A C 1
ATOM 2181 O O . ALA A 1 269 ? -23.891 -38.482 66.199 1.00 55.56 269 ALA A O 1
ATOM 2182 N N . ARG A 1 270 ? -21.712 -37.943 66.272 1.00 53.56 270 ARG A N 1
ATOM 2183 C CA . ARG A 1 270 ? -21.227 -39.284 66.663 1.00 53.56 270 ARG A CA 1
ATOM 2184 C C . ARG A 1 270 ? -20.995 -39.453 68.169 1.00 53.56 270 ARG A C 1
ATOM 2186 O O . ARG A 1 270 ? -20.950 -40.579 68.650 1.00 53.56 270 ARG A O 1
ATOM 2193 N N . MET A 1 271 ? -20.885 -38.355 68.920 1.00 47.91 271 MET A N 1
ATOM 2194 C CA . MET A 1 271 ? -20.665 -38.381 70.377 1.00 47.91 271 MET A CA 1
ATOM 2195 C C . MET A 1 271 ? -21.937 -38.710 71.183 1.00 47.91 271 MET A C 1
ATOM 2197 O O . MET A 1 271 ? -21.835 -39.072 72.351 1.00 47.91 271 MET A O 1
ATOM 2201 N N . PHE A 1 272 ? -23.130 -38.641 70.575 1.00 46.91 272 PHE A N 1
ATOM 2202 C CA . PHE A 1 272 ? -24.413 -38.835 71.274 1.00 46.91 272 PHE A CA 1
ATOM 2203 C C . PHE A 1 272 ? -25.125 -40.174 71.010 1.00 46.91 272 PHE A C 1
ATOM 2205 O O . PHE A 1 272 ? -26.237 -40.361 71.494 1.00 46.91 272 PHE A O 1
ATOM 2212 N N . THR A 1 273 ? -24.520 -41.142 70.309 1.00 45.72 273 THR A N 1
ATOM 2213 C CA . THR A 1 273 ? -25.165 -42.458 70.083 1.00 45.72 273 THR A CA 1
ATOM 2214 C C . THR A 1 273 ? -24.814 -43.533 71.117 1.00 45.72 273 THR A C 1
ATOM 2216 O O . THR A 1 273 ? -25.389 -44.613 71.062 1.00 45.72 273 THR A O 1
ATOM 2219 N N . ASN A 1 274 ? -23.928 -43.255 72.084 1.00 42.84 274 ASN A N 1
ATOM 2220 C CA . ASN A 1 274 ? -23.536 -44.218 73.129 1.00 42.84 274 ASN A CA 1
ATOM 2221 C C . ASN A 1 274 ? -23.945 -43.789 74.548 1.00 42.84 274 ASN A C 1
ATOM 2223 O O . ASN A 1 274 ? -23.264 -44.118 75.518 1.00 42.84 274 ASN A O 1
ATOM 2227 N N . ALA A 1 275 ? -25.058 -43.073 74.701 1.00 46.91 275 ALA A N 1
ATOM 2228 C CA . ALA A 1 275 ? -25.634 -42.838 76.018 1.00 46.91 275 ALA A CA 1
ATOM 2229 C C . ALA A 1 275 ? -27.157 -42.995 75.983 1.00 46.91 275 ALA A C 1
ATOM 2231 O O . ALA A 1 275 ? -27.854 -42.230 75.326 1.00 46.91 275 ALA A O 1
ATOM 2232 N N . SER A 1 276 ? -27.638 -43.950 76.784 1.00 45.41 276 SER A N 1
ATOM 2233 C CA . SER A 1 276 ? -29.029 -44.135 77.215 1.00 45.41 276 SER A CA 1
ATOM 2234 C C . SER A 1 276 ? -29.940 -44.982 76.320 1.00 45.41 276 SER A C 1
ATOM 2236 O O . SER A 1 276 ? -30.684 -44.447 75.507 1.00 45.41 276 SER A O 1
ATOM 2238 N N . ILE A 1 277 ? -29.980 -46.297 76.587 1.00 37.59 277 ILE A N 1
ATOM 2239 C CA . ILE A 1 277 ? -31.248 -47.047 76.663 1.00 37.59 277 ILE A CA 1
ATOM 2240 C C . ILE A 1 277 ? -31.166 -48.055 77.825 1.00 37.59 277 ILE A C 1
ATOM 2242 O O . ILE A 1 277 ? -30.669 -49.167 77.694 1.00 37.59 277 ILE A O 1
ATOM 2246 N N . GLY A 1 278 ? -31.695 -47.654 78.974 1.00 35.66 278 GLY A N 1
ATOM 2247 C CA . GLY A 1 278 ? -32.603 -48.487 79.767 1.00 35.66 278 GLY A CA 1
ATOM 2248 C C . GLY A 1 278 ? -33.845 -47.629 80.062 1.00 35.66 278 GLY A C 1
ATOM 2249 O O . GLY A 1 278 ? -33.753 -46.414 79.871 1.00 35.66 278 GLY A O 1
ATOM 2250 N N . PRO A 1 279 ? -34.986 -48.163 80.541 1.00 52.09 279 PRO A N 1
ATOM 2251 C CA . PRO A 1 279 ? -35.240 -49.521 81.038 1.00 52.09 279 PRO A CA 1
ATOM 2252 C C . PRO A 1 279 ? -36.546 -50.143 80.482 1.00 52.09 279 PRO A C 1
ATOM 2254 O O . PRO A 1 279 ? -37.286 -49.479 79.762 1.00 52.09 279 PRO A O 1
ATOM 2257 N N . SER A 1 280 ? -36.852 -51.395 80.858 1.00 33.66 280 SER A N 1
ATOM 2258 C CA . SER A 1 280 ? -38.180 -51.864 81.336 1.00 33.66 280 SER A CA 1
ATOM 2259 C C . SER A 1 280 ? -38.205 -53.397 81.498 1.00 33.66 280 SER A C 1
ATOM 2261 O O . SER A 1 280 ? -38.025 -54.125 80.527 1.00 33.66 280 SER A O 1
ATOM 2263 N N . GLN A 1 281 ? -38.452 -53.886 82.720 1.00 37.75 281 GLN A N 1
ATOM 2264 C CA . GLN A 1 281 ? -38.968 -55.246 82.977 1.00 37.75 281 GLN A CA 1
ATOM 2265 C C . GLN A 1 281 ? -40.472 -55.332 82.622 1.00 37.75 281 GLN A C 1
ATOM 2267 O O . GLN A 1 281 ? -41.124 -54.286 82.571 1.00 37.75 281 GLN A O 1
ATOM 2272 N N . PRO A 1 282 ? -41.044 -56.541 82.406 1.00 41.03 282 PRO A N 1
ATOM 2273 C CA . PRO A 1 282 ? -41.715 -57.247 83.517 1.00 41.03 282 PRO A CA 1
ATOM 2274 C C . PRO A 1 282 ? -41.587 -58.796 83.531 1.00 41.03 282 PRO A C 1
ATOM 2276 O O . PRO A 1 282 ? -41.672 -59.465 82.509 1.00 41.03 282 PRO A O 1
ATOM 2279 N N . THR A 1 283 ? -41.413 -59.324 84.751 1.00 39.84 283 THR A N 1
ATOM 2280 C CA . THR A 1 283 ? -41.955 -60.562 85.376 1.00 39.84 283 THR A CA 1
ATOM 2281 C C . THR A 1 283 ? -42.236 -61.840 84.557 1.00 39.84 283 THR A C 1
ATOM 2283 O O . THR A 1 283 ? -43.126 -61.851 83.713 1.00 39.84 283 THR A O 1
ATOM 2286 N N . SER A 1 284 ? -41.689 -62.989 84.990 1.00 34.28 284 SER A N 1
ATOM 2287 C CA . SER A 1 284 ? -42.469 -64.060 85.665 1.00 34.28 284 SER A CA 1
ATOM 2288 C C . SER A 1 284 ? -41.647 -65.319 86.031 1.00 34.28 284 SER A C 1
ATOM 2290 O O . SER A 1 284 ? -40.823 -65.789 85.259 1.00 34.28 284 SER A O 1
ATOM 2292 N N . HIS A 1 285 ? -41.936 -65.813 87.241 1.00 33.91 285 HIS A N 1
ATOM 2293 C CA . HIS A 1 285 ? -41.997 -67.194 87.749 1.00 33.91 285 HIS A CA 1
ATOM 2294 C C . HIS A 1 285 ? -40.835 -68.217 87.675 1.00 33.91 285 HIS A C 1
ATOM 2296 O O . HIS A 1 285 ? -40.494 -68.753 86.630 1.00 33.91 285 HIS A O 1
ATOM 2302 N N . ASP A 1 286 ? -40.461 -68.616 88.902 1.00 40.09 286 ASP A N 1
ATOM 2303 C CA . ASP A 1 286 ? -40.378 -69.981 89.454 1.00 40.09 286 ASP A CA 1
ATOM 2304 C C . ASP A 1 286 ? -39.147 -70.889 89.270 1.00 40.09 286 ASP A C 1
ATOM 2306 O O . ASP A 1 286 ? -38.822 -71.338 88.176 1.00 40.09 286 ASP A O 1
ATOM 2310 N N . LYS A 1 287 ? -38.690 -71.329 90.463 1.00 41.78 287 LYS A N 1
ATOM 2311 C CA . LYS A 1 287 ? -38.149 -72.650 90.845 1.00 41.78 287 LYS A CA 1
ATOM 2312 C C . LYS A 1 287 ? -36.697 -72.948 90.466 1.00 41.78 287 LYS A C 1
ATOM 2314 O O . LYS A 1 287 ? -36.237 -72.596 89.397 1.00 41.78 287 LYS A O 1
ATOM 2319 N N . ASP A 1 288 ? -35.909 -73.683 91.238 1.00 42.19 288 ASP A N 1
ATOM 2320 C CA . ASP A 1 288 ? -35.916 -74.185 92.617 1.00 42.19 288 ASP A CA 1
ATOM 2321 C C . ASP A 1 288 ? -34.566 -74.924 92.751 1.00 42.19 288 ASP A C 1
ATOM 2323 O O . ASP A 1 288 ? -34.067 -75.442 91.751 1.00 42.19 288 ASP A O 1
ATOM 2327 N N . THR A 1 289 ? -34.041 -75.056 93.972 1.00 42.03 289 THR A N 1
ATOM 2328 C CA . THR A 1 289 ? -32.964 -75.990 94.391 1.00 42.03 289 THR A CA 1
ATOM 2329 C C . THR A 1 289 ? -31.560 -75.824 93.757 1.00 42.03 289 THR A C 1
ATOM 2331 O O . THR A 1 289 ? -31.400 -75.653 92.562 1.00 42.03 289 THR A O 1
ATOM 2334 N N . GLY A 1 290 ? -30.433 -75.909 94.459 1.00 36.47 290 GLY A N 1
ATOM 2335 C CA . GLY A 1 290 ? -30.138 -76.235 95.846 1.00 36.47 290 GLY A CA 1
ATOM 2336 C C . GLY A 1 290 ? -28.623 -76.454 96.002 1.00 36.47 290 GLY A C 1
ATOM 2337 O O . GLY A 1 290 ? -27.950 -76.840 95.049 1.00 36.47 290 GLY A O 1
ATOM 2338 N N . GLY A 1 291 ? -28.115 -76.238 97.219 1.00 33.56 291 GLY A N 1
ATOM 2339 C CA . GLY A 1 291 ? -26.879 -76.863 97.707 1.00 33.56 291 GLY A CA 1
ATOM 2340 C C . GLY A 1 291 ? -25.722 -75.924 98.069 1.00 33.56 291 GLY A C 1
ATOM 2341 O O . GLY A 1 291 ? -25.004 -75.456 97.191 1.00 33.56 291 GLY A O 1
ATOM 2342 N N . PRO A 1 292 ? -25.466 -75.727 99.372 1.00 46.50 292 PRO A N 1
ATOM 2343 C CA . PRO A 1 292 ? -24.143 -75.463 99.934 1.00 46.50 292 PRO A CA 1
ATOM 2344 C C . PRO A 1 292 ? -23.659 -76.708 100.726 1.00 46.50 292 PRO A C 1
ATOM 2346 O O . PRO A 1 292 ? -24.414 -77.672 100.868 1.00 46.50 292 PRO A O 1
ATOM 2349 N N . PRO A 1 293 ? -22.535 -76.656 101.453 1.00 53.34 293 PRO A N 1
ATOM 2350 C CA . PRO A 1 293 ? -21.190 -76.198 101.092 1.00 53.34 293 PRO A CA 1
ATOM 2351 C C . PRO A 1 293 ? -20.122 -77.249 101.492 1.00 53.34 293 PRO A C 1
ATOM 2353 O O . PRO A 1 293 ? -20.436 -78.218 102.181 1.00 53.34 293 PRO A O 1
ATOM 2356 N N . LEU A 1 294 ? -18.855 -77.007 101.141 1.00 41.56 294 LEU A N 1
ATOM 2357 C CA . LEU A 1 294 ? -17.706 -77.004 102.065 1.00 41.56 294 LEU A CA 1
ATOM 2358 C C . LEU A 1 294 ? -16.613 -76.100 101.483 1.00 41.56 294 LEU A C 1
ATOM 2360 O O . LEU A 1 294 ? -16.403 -76.167 100.252 1.00 41.56 294 LEU A O 1
#

Radius of gyration: 40.46 Å; chains: 1; bounding box: 71×94×131 Å

InterPro domains:
  IPR004252 Probable transposase, Ptta/En/Spm, plant [PF03004] (56-187)
  IPR039266 Autonomous transposable element EN-1 mosaic protein [PTHR33157] (8-284)

Secondary structure (DSSP, 8-state):
---HHHHHHHHHHHHHHHHHHHHHHHHHHHHHHHHHHT-S-GGG-TT---SSS-HHHHHHIIIIIISSHHHHHHHHHHHHHHT-EETTEE---SSTTS-HHHHHHHHHHHHTSPPPHHHHHHHHHBSGGGTS-BSSHHHHHHHHHHHHHHHHHH-S-GGGS-S--HHHHHHHTTGGGSTT-B-TTS-BPPTT-------S-SS-----------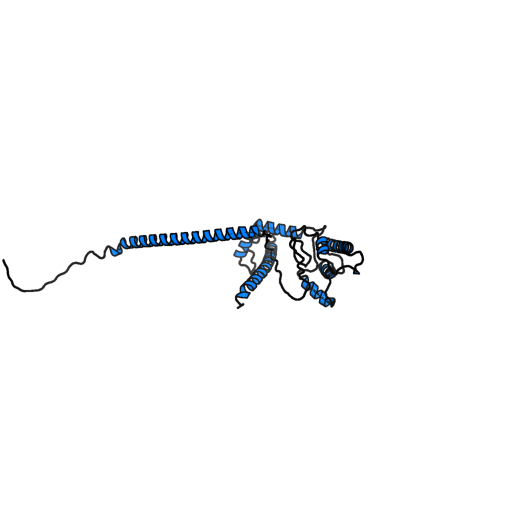------HHHHHHHHHHHHHHHHHHHHHHHHHHHHHHHHHHHHHHHHHHHHHT-HHHHTSSS-------------------

pLDDT: mean 75.13, std 20.44, range [26.0, 96.44]